Protein AF-A0A356TPD5-F1 (afdb_monomer)

Structure (mmCIF, N/CA/C/O backbone):
data_AF-A0A356TPD5-F1
#
_entry.id   AF-A0A356TPD5-F1
#
loop_
_atom_site.group_PDB
_atom_site.id
_atom_site.type_symbol
_atom_site.label_atom_id
_atom_site.label_alt_id
_atom_site.label_comp_id
_atom_site.label_asym_id
_atom_site.label_entity_id
_atom_site.label_seq_id
_atom_site.pdbx_PDB_ins_code
_atom_site.Cartn_x
_atom_site.Cartn_y
_atom_site.Cartn_z
_atom_site.occupancy
_atom_site.B_iso_or_equiv
_atom_site.auth_seq_id
_atom_site.auth_comp_id
_atom_site.auth_asym_id
_atom_site.auth_atom_id
_atom_site.pdbx_PDB_model_num
ATOM 1 N N . MET A 1 1 ? 52.516 16.700 50.864 1.00 36.84 1 MET A N 1
ATOM 2 C CA . MET A 1 1 ? 52.564 18.143 50.554 1.00 36.84 1 MET A CA 1
ATOM 3 C C . MET A 1 1 ? 51.292 18.503 49.811 1.00 36.84 1 MET A C 1
ATOM 5 O O . MET A 1 1 ? 50.907 17.769 48.913 1.00 36.84 1 MET A O 1
ATOM 9 N N . HIS A 1 2 ? 50.623 19.553 50.283 1.00 33.94 2 HIS A N 1
ATOM 10 C CA . HIS A 1 2 ? 49.418 20.174 49.724 1.00 33.94 2 HIS A CA 1
ATOM 11 C C . HIS A 1 2 ? 49.631 20.606 48.249 1.00 33.94 2 HIS A C 1
ATOM 13 O O . HIS A 1 2 ? 50.774 20.721 47.829 1.00 33.94 2 HIS A O 1
ATOM 19 N N . LEU A 1 3 ? 48.631 20.859 47.401 1.00 32.62 3 LEU A N 1
ATOM 20 C CA . LEU A 1 3 ? 47.477 21.735 47.605 1.00 32.62 3 LEU A CA 1
ATOM 21 C C . LEU A 1 3 ? 46.463 21.520 46.459 1.00 32.62 3 LEU A C 1
ATOM 23 O O . LEU A 1 3 ? 46.846 21.296 45.313 1.00 32.62 3 LEU A O 1
ATOM 27 N N . ALA A 1 4 ? 45.178 21.627 46.787 1.00 41.44 4 ALA A N 1
ATOM 28 C CA . ALA A 1 4 ? 44.072 21.741 45.844 1.00 41.44 4 ALA A CA 1
ATOM 29 C C . ALA A 1 4 ? 44.078 23.107 45.135 1.00 41.44 4 ALA A C 1
ATOM 31 O O . ALA A 1 4 ? 44.506 24.097 45.726 1.00 41.44 4 ALA A O 1
ATOM 32 N N . LEU A 1 5 ? 43.482 23.193 43.942 1.00 36.53 5 LEU A N 1
ATOM 33 C CA . LEU A 1 5 ? 42.915 24.452 43.460 1.00 36.53 5 LEU A CA 1
ATOM 34 C C . LEU A 1 5 ? 41.566 24.195 42.778 1.00 36.53 5 LEU A C 1
ATOM 36 O O . LEU A 1 5 ? 41.486 23.741 41.641 1.00 36.53 5 LEU A O 1
ATOM 40 N N . ARG A 1 6 ? 40.499 24.473 43.532 1.00 42.66 6 ARG A N 1
ATOM 41 C CA . ARG A 1 6 ? 39.155 24.751 43.021 1.00 42.66 6 ARG A CA 1
ATOM 42 C C . ARG A 1 6 ? 39.120 26.227 42.638 1.00 42.66 6 ARG A C 1
ATOM 44 O O . ARG A 1 6 ? 39.523 27.054 43.452 1.00 42.66 6 ARG A O 1
ATOM 51 N N . ILE A 1 7 ? 38.589 26.555 41.466 1.00 47.81 7 ILE A N 1
ATOM 52 C CA . ILE A 1 7 ? 38.122 27.912 41.177 1.00 47.81 7 ILE A CA 1
ATOM 53 C C . ILE A 1 7 ? 36.615 27.829 40.955 1.00 47.81 7 ILE A C 1
ATOM 55 O O . ILE A 1 7 ? 36.131 27.218 40.008 1.00 47.81 7 ILE A O 1
ATOM 59 N N . THR A 1 8 ? 35.896 28.428 41.895 1.00 48.31 8 THR A N 1
ATOM 60 C CA . THR A 1 8 ? 34.477 28.770 41.839 1.00 48.31 8 THR A CA 1
ATOM 61 C C . THR A 1 8 ? 34.408 30.290 41.928 1.00 48.31 8 THR A C 1
ATOM 63 O O . THR A 1 8 ? 35.015 30.847 42.837 1.00 48.31 8 THR A O 1
ATOM 66 N N . LEU A 1 9 ? 33.678 30.943 41.023 1.00 43.53 9 LEU A N 1
ATOM 67 C CA . LEU A 1 9 ? 33.124 32.301 41.163 1.00 43.53 9 LEU A CA 1
ATOM 68 C C . LEU A 1 9 ? 32.022 32.423 40.092 1.00 43.53 9 LEU A C 1
ATOM 70 O O . LEU A 1 9 ? 32.319 32.333 38.908 1.00 43.53 9 LEU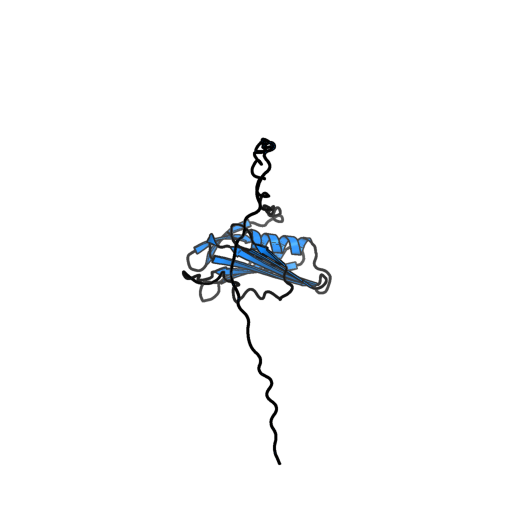 A O 1
ATOM 74 N N . CYS A 1 10 ? 30.741 32.270 40.435 1.00 34.19 10 CYS A N 1
ATOM 75 C CA . CYS A 1 10 ? 29.830 33.220 41.097 1.00 34.19 10 CYS A CA 1
ATOM 76 C C . CYS A 1 10 ? 29.322 34.348 40.178 1.00 34.19 10 CYS A C 1
ATOM 78 O O . CYS A 1 10 ? 29.996 35.350 39.982 1.00 34.19 10 CYS A O 1
ATOM 80 N N . SER A 1 11 ? 28.078 34.150 39.725 1.00 40.88 11 SER A N 1
ATOM 81 C CA . SER A 1 11 ? 26.919 35.051 39.865 1.00 40.88 11 SER A CA 1
ATOM 82 C C . SER A 1 11 ? 26.964 36.478 39.310 1.00 40.88 11 SER A C 1
ATOM 84 O O . SER A 1 11 ? 27.731 37.315 39.773 1.00 40.88 11 SER A O 1
ATOM 86 N N . SER A 1 12 ? 25.954 36.826 38.503 1.00 41.69 12 SER A N 1
ATOM 87 C CA . SER A 1 12 ? 25.128 38.026 38.757 1.00 41.69 12 SER A CA 1
ATOM 88 C C . SER A 1 12 ? 23.830 38.028 37.932 1.00 41.69 12 SER A C 1
ATOM 90 O O . SER A 1 12 ? 23.839 38.234 36.724 1.00 41.69 12 SER A O 1
ATOM 92 N N . LEU A 1 13 ? 22.701 37.837 38.624 1.00 47.00 13 LEU A N 1
ATOM 93 C CA . LEU A 1 13 ? 21.446 38.526 38.308 1.00 47.00 13 LEU A CA 1
ATOM 94 C C . LEU A 1 13 ? 21.598 39.996 38.729 1.00 47.00 13 LEU A C 1
ATOM 96 O O . LEU A 1 13 ? 22.083 40.225 39.835 1.00 47.00 13 LEU A O 1
ATOM 100 N N . SER A 1 14 ? 21.077 40.936 37.933 1.00 46.53 14 SER A N 1
ATOM 101 C CA . SER A 1 14 ? 20.594 42.241 38.415 1.00 46.53 14 SER A CA 1
ATOM 102 C C . SER A 1 14 ? 19.499 42.801 37.500 1.00 46.53 14 SER A C 1
ATOM 104 O O . SER A 1 14 ? 19.693 42.947 36.296 1.00 46.53 14 SER A O 1
ATOM 106 N N . LEU A 1 15 ? 18.353 43.102 38.116 1.00 40.88 15 LEU A N 1
ATOM 107 C CA . LEU A 1 15 ? 17.213 43.867 37.599 1.00 40.88 15 LEU A CA 1
ATOM 108 C C . LEU A 1 15 ? 17.355 45.382 37.905 1.00 40.88 15 LEU A C 1
ATOM 110 O O . LEU A 1 15 ? 18.069 45.746 38.837 1.00 40.88 15 LEU A O 1
ATOM 114 N N . PHE A 1 16 ? 16.502 46.181 37.231 1.00 41.53 16 PHE A N 1
ATOM 115 C CA . PHE A 1 16 ? 16.051 47.571 37.510 1.00 41.53 16 PHE A CA 1
ATOM 116 C C . PHE A 1 16 ? 17.062 48.703 37.187 1.00 41.53 16 PHE A C 1
ATOM 118 O O . PHE A 1 16 ? 18.259 48.514 37.328 1.00 41.53 16 PHE A O 1
ATOM 125 N N . ALA A 1 17 ? 16.697 49.913 36.727 1.00 39.19 17 ALA A N 1
ATOM 126 C CA . ALA A 1 17 ? 15.459 50.697 36.828 1.00 39.19 17 ALA A CA 1
ATOM 127 C C . ALA A 1 17 ? 15.3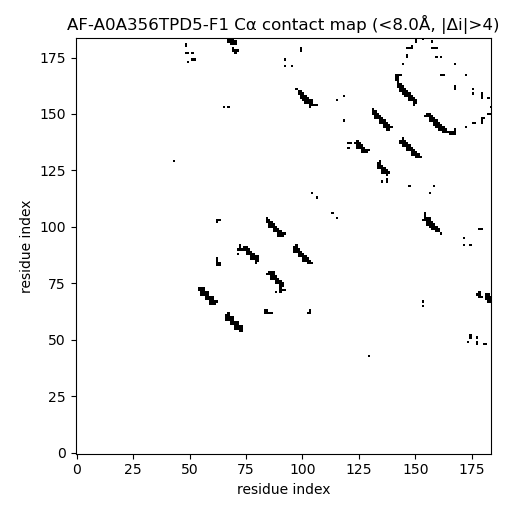50 51.783 35.719 1.00 39.19 17 ALA A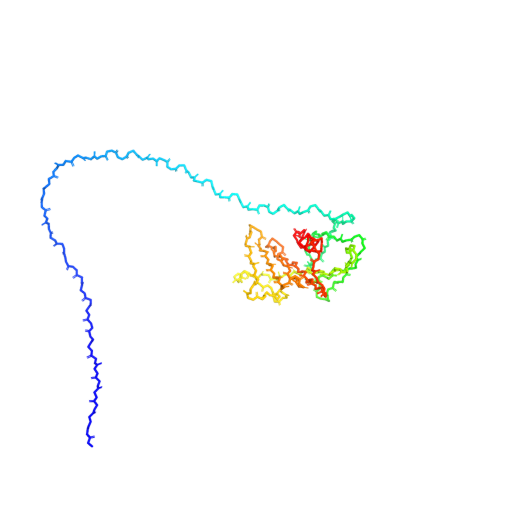 C 1
ATOM 129 O O . ALA A 1 17 ? 16.329 52.099 35.047 1.00 39.19 17 ALA A O 1
ATOM 130 N N . LEU A 1 18 ? 14.154 52.379 35.598 1.00 46.06 18 LEU A N 1
ATOM 131 C CA . LEU A 1 18 ? 13.808 53.566 34.802 1.00 46.06 18 LEU A CA 1
ATOM 132 C C . LEU A 1 18 ? 14.583 54.841 35.202 1.00 46.06 18 LEU A C 1
ATOM 134 O O . LEU A 1 18 ? 14.811 55.064 36.389 1.00 46.06 18 LEU A O 1
ATOM 138 N N . ALA A 1 19 ? 14.789 55.752 34.241 1.00 38.91 19 ALA A N 1
ATOM 139 C CA . ALA A 1 19 ? 14.729 57.201 34.472 1.00 38.91 19 ALA A CA 1
ATOM 140 C C . ALA A 1 19 ? 14.383 57.971 33.180 1.00 38.91 19 ALA A C 1
ATOM 142 O O . ALA A 1 19 ? 14.888 57.662 32.103 1.00 38.91 19 ALA A O 1
ATOM 143 N N . CYS A 1 20 ? 13.492 58.951 33.339 1.00 41.06 20 CYS A N 1
ATOM 144 C CA . CYS A 1 20 ? 12.863 59.812 32.342 1.00 41.06 20 CYS A CA 1
ATOM 145 C C . CYS A 1 20 ? 13.827 60.715 31.553 1.00 41.06 20 CYS A C 1
ATOM 147 O O . CYS A 1 20 ? 14.814 61.210 32.093 1.00 41.06 20 CYS A O 1
ATOM 149 N N . GLY A 1 21 ? 13.436 61.026 30.316 1.00 31.33 21 GLY A N 1
ATOM 150 C CA . GLY A 1 21 ? 13.903 62.171 29.537 1.00 31.33 21 GLY A CA 1
ATOM 151 C C . GLY A 1 21 ? 12.726 62.732 28.736 1.00 31.33 21 GLY A C 1
ATOM 152 O O . GLY A 1 21 ? 11.969 61.974 28.140 1.00 31.33 21 GLY A O 1
ATOM 153 N N . GLU A 1 22 ? 12.549 64.040 28.831 1.00 36.31 22 GLU A N 1
ATOM 154 C CA . GLU A 1 22 ? 11.351 64.836 28.573 1.00 36.31 22 GLU A CA 1
ATOM 155 C C . GLU A 1 22 ? 11.298 65.412 27.136 1.00 36.31 22 GLU A C 1
ATOM 157 O O . GLU A 1 22 ? 12.337 65.615 26.515 1.00 36.31 22 GLU A O 1
ATOM 162 N N . GLU A 1 23 ? 10.067 65.660 26.661 1.00 38.62 23 GLU A N 1
ATOM 163 C CA . GLU A 1 23 ? 9.615 66.573 25.585 1.00 38.62 23 GLU A CA 1
ATOM 164 C C . GLU A 1 23 ? 10.140 66.448 24.133 1.00 38.62 23 GLU A C 1
ATOM 166 O O . GLU A 1 23 ? 11.270 66.801 23.815 1.00 38.62 23 GLU A O 1
ATOM 171 N N . ALA A 1 24 ? 9.226 66.119 23.203 1.00 34.31 24 ALA A N 1
ATOM 172 C CA . ALA A 1 24 ? 8.802 67.027 22.120 1.00 34.31 24 ALA A CA 1
ATOM 173 C C . ALA A 1 24 ? 7.662 66.407 21.280 1.00 34.31 24 ALA A C 1
ATOM 175 O O . ALA A 1 24 ? 7.776 65.309 20.741 1.00 34.31 24 ALA A O 1
ATOM 176 N N . ASP A 1 25 ? 6.568 67.155 21.186 1.00 41.72 25 ASP A N 1
ATOM 177 C CA . ASP A 1 25 ? 5.351 66.922 20.405 1.00 41.72 25 ASP A CA 1
ATOM 178 C C . ASP A 1 25 ? 5.609 67.127 18.894 1.00 41.72 25 ASP A C 1
ATOM 180 O O . ASP A 1 25 ? 6.096 68.196 18.521 1.00 41.72 25 ASP A O 1
ATOM 184 N N . ALA A 1 26 ? 5.324 66.124 18.043 1.00 39.56 26 ALA A N 1
ATOM 185 C CA . ALA A 1 26 ? 5.076 66.252 16.590 1.00 39.56 26 ALA A CA 1
ATOM 186 C C . ALA A 1 26 ? 4.659 64.893 15.953 1.00 39.56 26 ALA A C 1
ATOM 188 O O . ALA A 1 26 ? 5.030 63.832 16.451 1.00 39.56 26 ALA A O 1
ATOM 189 N N . PRO A 1 27 ? 3.929 64.912 14.819 1.00 44.72 27 PRO A N 1
ATOM 190 C CA . PRO A 1 27 ? 2.555 64.437 14.662 1.00 44.72 27 PRO A CA 1
ATOM 191 C C . PRO A 1 27 ? 2.409 62.911 14.505 1.00 44.72 27 PRO A C 1
ATOM 193 O O . PRO A 1 27 ? 3.266 62.232 13.945 1.00 44.72 27 PRO A O 1
ATOM 196 N N . THR A 1 28 ? 1.256 62.380 14.917 1.00 46.66 28 THR A N 1
ATOM 197 C CA . THR A 1 28 ? 0.845 60.994 14.657 1.00 46.66 28 THR A CA 1
ATOM 198 C C . THR A 1 28 ? 0.691 60.756 13.147 1.00 46.66 28 THR A C 1
ATOM 200 O O . THR A 1 28 ? -0.152 61.409 12.527 1.00 46.66 28 THR A O 1
ATOM 203 N N . PRO A 1 29 ? 1.436 59.827 12.521 1.00 41.12 29 PRO A N 1
ATOM 204 C CA . PRO A 1 29 ? 1.061 59.332 11.210 1.00 41.12 29 PRO A CA 1
ATOM 205 C C . PRO A 1 29 ? -0.123 58.379 11.392 1.00 41.12 29 PRO A C 1
ATOM 207 O O . PRO A 1 29 ? -0.011 57.337 12.042 1.00 41.12 29 PRO A O 1
ATOM 210 N N . GLU A 1 30 ? -1.269 58.755 10.828 1.00 47.47 30 GLU A N 1
ATOM 211 C CA . GLU A 1 30 ? -2.398 57.857 10.605 1.00 47.47 30 GLU A CA 1
ATOM 212 C C . GLU A 1 30 ? -1.887 56.669 9.782 1.00 47.47 30 GLU A C 1
ATOM 214 O O . GLU A 1 30 ? -1.678 56.752 8.572 1.00 47.47 30 GLU A O 1
ATOM 219 N N . THR A 1 31 ? -1.587 55.568 10.465 1.00 45.81 31 THR A N 1
ATOM 220 C CA . THR A 1 31 ? -1.248 54.320 9.796 1.00 45.81 31 THR A CA 1
ATOM 221 C C . THR A 1 31 ? -2.576 53.735 9.356 1.00 45.81 31 THR A C 1
ATOM 223 O O . THR A 1 31 ? -3.301 53.155 10.163 1.00 45.81 31 THR A O 1
ATOM 226 N N . ALA A 1 32 ? -2.924 53.949 8.087 1.00 45.22 32 ALA A N 1
ATOM 227 C CA . ALA A 1 32 ? -3.990 53.211 7.436 1.00 45.22 32 ALA A CA 1
ATOM 228 C C . ALA A 1 32 ? -3.721 51.722 7.678 1.00 45.22 32 ALA A C 1
ATOM 230 O O . ALA A 1 32 ? -2.715 51.182 7.212 1.00 45.22 32 ALA A O 1
ATOM 231 N N . ALA A 1 33 ? -4.580 51.079 8.468 1.00 43.97 33 ALA A N 1
ATOM 232 C CA . ALA A 1 33 ? -4.553 49.641 8.634 1.00 43.97 33 ALA A CA 1
ATOM 233 C C . ALA A 1 33 ? -4.854 49.040 7.259 1.00 43.97 33 ALA A C 1
ATOM 235 O O . ALA A 1 33 ? -6.008 48.965 6.837 1.00 43.97 33 ALA A O 1
ATOM 236 N N . ALA A 1 34 ? -3.801 48.671 6.532 1.00 47.06 34 ALA A N 1
ATOM 237 C CA . ALA A 1 34 ? -3.921 47.767 5.411 1.00 47.06 34 ALA A CA 1
ATOM 238 C C . ALA A 1 34 ? -4.535 46.490 5.985 1.00 47.06 34 ALA A C 1
ATOM 240 O O . ALA A 1 34 ? -3.890 45.757 6.735 1.00 47.06 34 ALA A O 1
ATOM 241 N N . SER A 1 35 ? -5.821 46.290 5.706 1.00 46.28 35 SER A N 1
ATOM 242 C CA . SER A 1 35 ? -6.485 45.013 5.904 1.00 46.28 35 SER A CA 1
ATOM 243 C C . SER A 1 35 ? -5.741 44.030 5.009 1.00 46.28 35 SER A C 1
ATOM 245 O O . SER A 1 35 ? -5.927 44.022 3.795 1.00 46.28 35 SER A O 1
ATOM 247 N N . ALA A 1 36 ? -4.796 43.299 5.596 1.00 53.62 36 ALA A N 1
ATOM 248 C CA . ALA A 1 36 ? -4.225 42.136 4.956 1.00 53.62 36 ALA A CA 1
ATOM 249 C C . ALA A 1 36 ? -5.363 41.120 4.871 1.00 53.62 36 ALA A C 1
ATOM 251 O O . ALA A 1 36 ? -5.787 40.558 5.881 1.00 53.62 36 ALA A O 1
ATOM 252 N N . GLU A 1 37 ? -5.916 40.973 3.671 1.00 53.97 37 GLU A N 1
ATOM 253 C CA . GLU A 1 37 ? -6.779 39.854 3.320 1.00 53.97 37 GLU A CA 1
ATOM 254 C C . GLU A 1 37 ? -6.049 38.565 3.739 1.00 53.97 37 GLU A C 1
ATOM 256 O O . GLU A 1 37 ? -4.841 38.461 3.485 1.00 53.97 37 GLU A O 1
ATOM 261 N N . PRO A 1 38 ? -6.703 37.616 4.437 1.00 48.06 38 PRO A N 1
ATOM 262 C CA . PRO A 1 38 ? -6.059 36.360 4.784 1.00 48.06 38 PRO A CA 1
ATOM 263 C C . PRO A 1 38 ? -5.560 35.720 3.493 1.00 48.06 38 PRO A C 1
ATOM 265 O O . PRO A 1 38 ? -6.344 35.494 2.570 1.00 48.06 38 PRO A O 1
ATOM 268 N N . ALA A 1 39 ? -4.254 35.470 3.408 1.00 58.41 39 ALA A N 1
ATOM 269 C CA . ALA A 1 39 ? -3.721 34.648 2.338 1.00 58.41 39 ALA A CA 1
ATOM 270 C C . ALA A 1 39 ? -4.482 33.319 2.380 1.00 58.41 39 ALA A C 1
ATOM 272 O O . ALA A 1 39 ? -4.541 32.687 3.436 1.00 58.41 39 ALA A O 1
ATOM 273 N N . ALA A 1 40 ? -5.109 32.942 1.263 1.00 55.91 40 ALA A N 1
ATOM 274 C CA . ALA A 1 40 ? -5.725 31.633 1.137 1.00 55.91 40 ALA A CA 1
ATOM 275 C C . ALA A 1 40 ? -4.674 30.584 1.514 1.00 55.91 40 ALA A C 1
ATOM 277 O O . ALA A 1 40 ? -3.557 30.619 0.984 1.00 55.91 40 ALA A O 1
ATOM 278 N N . GLU A 1 41 ? -5.014 29.700 2.452 1.00 54.25 41 GLU A N 1
ATOM 279 C CA . GLU A 1 41 ? -4.181 28.538 2.739 1.00 54.25 41 GLU A CA 1
ATOM 280 C C . GLU A 1 41 ? -3.899 27.820 1.412 1.00 54.25 41 GLU A C 1
ATOM 282 O O . GLU A 1 41 ? -4.813 27.699 0.582 1.00 54.25 41 GLU A O 1
ATOM 287 N N . PRO A 1 42 ? -2.643 27.409 1.149 1.00 47.81 42 PRO A N 1
ATOM 288 C CA . PRO A 1 42 ? -2.336 26.618 -0.029 1.00 47.81 42 PRO A CA 1
ATOM 289 C C . PRO A 1 42 ? -3.295 25.433 -0.054 1.00 47.81 42 PRO A C 1
ATOM 291 O O . PRO A 1 42 ? -3.369 24.694 0.925 1.00 47.81 42 PRO A O 1
ATOM 294 N N . ALA A 1 43 ? -4.052 25.281 -1.143 1.00 49.50 43 ALA A N 1
ATOM 295 C CA . ALA A 1 43 ? -4.869 24.094 -1.326 1.00 49.50 43 ALA A CA 1
ATOM 296 C C . ALA A 1 43 ? -3.958 22.879 -1.132 1.00 49.50 43 ALA A C 1
ATOM 298 O O . ALA A 1 43 ? -2.903 22.802 -1.774 1.00 49.50 43 ALA A O 1
ATOM 299 N N . GLU A 1 44 ? -4.339 21.984 -0.218 1.00 50.22 44 GLU A N 1
ATOM 300 C CA . GLU A 1 44 ? -3.619 20.733 -0.015 1.00 50.22 44 GLU A CA 1
ATOM 301 C C . GLU A 1 44 ? -3.410 20.080 -1.384 1.00 50.22 44 GLU A C 1
ATOM 303 O O . GLU A 1 44 ? -4.345 20.085 -2.199 1.00 50.22 44 GLU A O 1
ATOM 308 N N . PRO A 1 45 ? -2.209 19.560 -1.693 1.00 41.16 45 PRO A N 1
ATOM 309 C CA . PRO A 1 45 ? -1.999 18.836 -2.929 1.00 41.16 45 PRO A CA 1
ATOM 310 C C . PRO A 1 45 ? -2.924 17.620 -2.909 1.00 41.16 45 PRO A C 1
ATOM 312 O O . PRO A 1 45 ? -2.607 16.581 -2.342 1.00 41.16 45 PRO A O 1
ATOM 315 N N . THR A 1 46 ? -4.100 17.754 -3.522 1.00 48.78 46 THR A N 1
ATOM 316 C CA . THR A 1 46 ? -4.986 16.629 -3.767 1.00 48.78 46 THR A CA 1
ATOM 317 C C . THR A 1 46 ? -4.242 15.769 -4.769 1.00 48.78 46 THR A C 1
ATOM 319 O O . THR A 1 46 ? -4.205 16.090 -5.962 1.00 48.78 46 THR A O 1
ATOM 322 N N . ARG A 1 47 ? -3.553 14.731 -4.284 1.00 53.72 47 ARG A N 1
ATOM 323 C CA . ARG A 1 47 ? -2.900 13.765 -5.157 1.00 53.72 47 ARG A CA 1
ATOM 324 C C . ARG A 1 47 ? -3.987 13.242 -6.080 1.00 53.72 47 ARG A C 1
ATOM 326 O O . ARG A 1 47 ? -4.956 12.631 -5.637 1.00 53.72 47 ARG A O 1
ATOM 333 N N . GLN A 1 48 ? -3.869 13.560 -7.363 1.00 53.59 48 GLN A N 1
ATOM 334 C CA . GLN A 1 48 ? -4.722 12.945 -8.361 1.00 53.59 48 GLN A CA 1
ATOM 335 C C . GLN A 1 48 ? -4.369 11.463 -8.323 1.00 53.59 48 GLN A C 1
ATOM 337 O O . GLN A 1 48 ? -3.265 11.102 -8.728 1.00 53.59 48 GLN A O 1
ATOM 342 N N . ILE A 1 49 ? -5.261 10.631 -7.774 1.00 54.38 49 ILE A N 1
ATOM 343 C CA . ILE A 1 49 ? -5.115 9.178 -7.856 1.00 54.38 49 ILE A CA 1
ATOM 344 C C . ILE A 1 49 ? -5.027 8.878 -9.355 1.00 54.38 49 ILE A C 1
ATO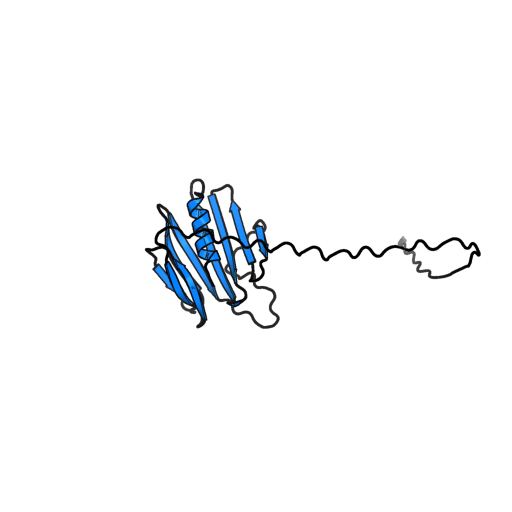M 346 O O . ILE A 1 49 ? -5.969 9.223 -10.083 1.00 54.38 49 ILE A O 1
ATOM 350 N N . PRO A 1 50 ? -3.898 8.339 -9.851 1.00 53.59 50 PRO A N 1
ATOM 351 C CA . PRO A 1 50 ? -3.761 8.041 -11.264 1.00 53.59 50 PRO A CA 1
ATOM 352 C C . PRO A 1 50 ? -4.935 7.166 -11.711 1.00 53.59 50 PRO A C 1
ATOM 354 O O . PRO A 1 50 ? -5.384 6.314 -10.937 1.00 53.59 50 PRO A O 1
ATOM 357 N N . PRO A 1 51 ? -5.463 7.355 -12.933 1.00 58.34 51 PRO A N 1
ATOM 358 C CA . PRO A 1 51 ? -6.453 6.429 -13.452 1.00 58.34 51 PRO A CA 1
ATOM 359 C C . PRO A 1 51 ? -5.854 5.023 -13.408 1.00 58.34 51 PRO A C 1
ATOM 361 O O . PRO A 1 51 ? -4.743 4.796 -13.889 1.00 58.34 51 PRO A O 1
ATOM 364 N N . LEU A 1 52 ? -6.580 4.101 -12.784 1.00 64.56 52 LEU A N 1
ATOM 365 C CA . LEU A 1 52 ? -6.111 2.736 -12.599 1.00 64.56 52 LEU A CA 1
ATOM 366 C C . LEU A 1 52 ? -5.830 2.076 -13.954 1.00 64.56 52 LEU A C 1
ATOM 368 O O . LEU A 1 52 ? -6.529 2.372 -14.933 1.00 64.56 52 LEU A O 1
ATOM 372 N N . PRO A 1 53 ? -4.850 1.161 -14.027 1.00 65.56 53 PRO A N 1
ATOM 373 C CA . PRO A 1 53 ? -4.625 0.391 -15.239 1.00 65.56 53 PRO A CA 1
ATOM 374 C C . PRO A 1 53 ? -5.891 -0.373 -15.660 1.00 65.56 53 PRO A C 1
ATOM 376 O O . PRO A 1 53 ? -6.723 -0.750 -14.830 1.00 65.56 53 PRO A O 1
ATOM 379 N N . GLU A 1 54 ? -6.031 -0.630 -16.961 1.00 70.75 54 GLU A N 1
ATOM 380 C CA . GLU A 1 54 ? -7.169 -1.377 -17.501 1.00 70.75 54 GLU A CA 1
ATOM 381 C C . GLU A 1 54 ? -7.337 -2.733 -16.791 1.00 70.75 54 GLU A C 1
ATOM 383 O O . GLU A 1 54 ? -6.377 -3.480 -16.595 1.00 70.75 54 GLU A O 1
ATOM 388 N N . GLY A 1 55 ? -8.577 -3.046 -16.404 1.00 73.44 55 GLY A N 1
ATOM 389 C CA . GLY A 1 55 ? -8.943 -4.314 -15.773 1.00 73.44 55 GLY A CA 1
ATOM 390 C C . GLY A 1 55 ? -8.858 -4.344 -14.246 1.00 73.44 55 GLY A C 1
ATOM 391 O O . GLY A 1 55 ? -9.286 -5.337 -13.666 1.00 73.44 55 GLY A O 1
ATOM 392 N N . TRP A 1 56 ? -8.362 -3.294 -13.587 1.00 81.50 56 TRP A N 1
ATOM 393 C CA . TRP A 1 56 ? -8.454 -3.192 -12.128 1.00 81.50 56 TRP A CA 1
ATOM 394 C C . TRP A 1 56 ? -9.905 -2.979 -11.685 1.00 81.50 56 TRP A C 1
ATOM 396 O O . TRP A 1 56 ? -10.660 -2.241 -12.323 1.00 81.50 56 TRP A O 1
ATOM 406 N N . THR A 1 57 ? -10.2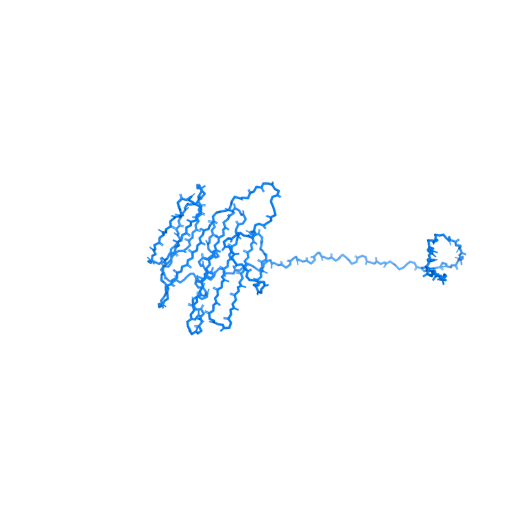92 -3.622 -10.587 1.00 83.12 57 THR A N 1
ATOM 407 C CA . THR A 1 57 ? -11.651 -3.567 -10.031 1.00 83.12 57 THR A CA 1
ATOM 408 C C . THR A 1 57 ? -11.623 -3.100 -8.584 1.00 83.12 57 THR A C 1
ATOM 410 O O . THR A 1 57 ? -10.730 -3.486 -7.837 1.00 83.12 57 THR A O 1
ATOM 413 N N . ASP A 1 58 ? -12.595 -2.271 -8.196 1.00 85.38 58 ASP A N 1
ATOM 414 C CA . ASP A 1 58 ? -12.846 -1.896 -6.798 1.00 85.38 58 ASP A CA 1
ATOM 415 C C . ASP A 1 58 ? -13.550 -3.062 -6.097 1.00 85.38 58 ASP A C 1
ATOM 417 O O . ASP A 1 58 ? -14.606 -3.520 -6.546 1.00 85.38 58 ASP A O 1
ATOM 421 N N . GLU A 1 59 ? -12.952 -3.563 -5.021 1.00 89.12 59 GLU A N 1
ATOM 422 C CA . GLU A 1 59 ? -13.501 -4.653 -4.226 1.00 89.12 59 GLU A CA 1
ATOM 423 C C . GLU A 1 59 ? -13.725 -4.223 -2.783 1.00 89.12 59 GLU A C 1
ATOM 425 O O . GLU A 1 59 ? -12.842 -3.661 -2.139 1.00 89.12 59 GLU A O 1
ATOM 430 N N . ALA A 1 60 ? -14.916 -4.537 -2.270 1.00 91.12 60 ALA A N 1
ATOM 431 C CA . ALA A 1 60 ? -15.229 -4.404 -0.858 1.00 91.12 60 ALA A CA 1
ATOM 432 C C . ALA A 1 60 ? -14.662 -5.608 -0.098 1.00 91.12 60 ALA A C 1
ATOM 434 O O . ALA A 1 60 ? -15.030 -6.759 -0.351 1.00 91.12 60 ALA A O 1
ATOM 435 N N . MET A 1 61 ? -13.788 -5.331 0.857 1.00 91.31 61 MET A N 1
ATOM 436 C CA . MET A 1 61 ? -13.130 -6.303 1.714 1.00 91.31 61 MET A CA 1
ATOM 437 C C . MET A 1 61 ? -13.431 -6.009 3.183 1.00 91.31 61 MET A C 1
ATOM 439 O O . MET A 1 61 ? -14.118 -5.050 3.534 1.00 91.31 61 MET A O 1
ATOM 443 N N . THR A 1 62 ? -12.983 -6.893 4.070 1.00 90.62 62 THR A N 1
ATOM 444 C CA . THR A 1 62 ? -13.179 -6.729 5.511 1.00 90.62 62 THR A CA 1
ATOM 445 C C . THR A 1 62 ? -11.933 -7.177 6.258 1.00 90.62 62 THR A C 1
ATOM 447 O O . THR A 1 62 ? -11.451 -8.291 6.036 1.00 90.62 62 THR A O 1
ATOM 450 N N . LEU A 1 63 ? -11.448 -6.318 7.152 1.00 90.38 63 LEU A N 1
ATOM 451 C CA . LEU A 1 63 ? -10.368 -6.581 8.100 1.00 90.38 63 LEU A CA 1
ATOM 452 C C . LEU A 1 63 ? -10.856 -6.232 9.498 1.00 90.38 63 LEU A C 1
ATOM 454 O O . LEU A 1 63 ? -11.418 -5.165 9.702 1.00 90.38 63 LEU A O 1
ATOM 458 N N . ASP A 1 64 ? -10.683 -7.149 10.446 1.00 88.38 64 ASP A N 1
ATOM 459 C CA . ASP A 1 64 ? -11.080 -6.949 11.850 1.00 88.38 64 ASP A CA 1
ATOM 460 C C . ASP A 1 64 ? -12.541 -6.470 12.047 1.00 88.38 64 ASP A C 1
ATOM 462 O O . ASP A 1 64 ? -12.868 -5.703 12.946 1.00 88.38 64 ASP A O 1
ATOM 466 N N . GLY A 1 65 ? -13.450 -6.906 11.165 1.00 85.19 65 GLY A N 1
ATOM 467 C CA . GLY A 1 65 ? -14.861 -6.494 11.179 1.00 85.19 65 GLY A CA 1
ATOM 468 C C . GLY A 1 65 ? -15.145 -5.121 10.557 1.00 85.19 65 GLY A C 1
ATOM 469 O O . GLY A 1 65 ? -16.314 -4.753 10.439 1.00 85.19 65 GLY A O 1
ATOM 470 N N . GLN A 1 66 ? -14.117 -4.406 10.104 1.00 85.19 66 GLN A N 1
ATOM 471 C CA . GLN A 1 66 ? -14.231 -3.145 9.387 1.00 85.19 66 GLN A CA 1
ATOM 472 C C . GLN A 1 66 ? -14.189 -3.370 7.875 1.00 85.19 66 GLN A C 1
ATOM 474 O O . GLN A 1 66 ? -13.291 -4.029 7.347 1.00 85.19 66 GLN A O 1
ATOM 479 N N . ALA A 1 67 ? -15.198 -2.843 7.181 1.00 89.38 67 ALA A N 1
ATOM 480 C CA . ALA A 1 67 ? -15.232 -2.859 5.728 1.00 89.38 67 ALA A CA 1
ATOM 481 C C . ALA A 1 67 ? -14.290 -1.791 5.168 1.00 89.38 67 ALA A C 1
ATOM 483 O O . ALA A 1 67 ? -14.208 -0.697 5.720 1.00 89.38 67 ALA A O 1
ATOM 484 N N . TYR A 1 68 ? -13.624 -2.119 4.069 1.00 88.56 68 TYR A N 1
ATOM 485 C CA . TYR A 1 68 ? -12.817 -1.183 3.296 1.00 88.56 68 TYR A CA 1
ATOM 486 C C . TYR A 1 68 ? -12.905 -1.545 1.814 1.00 88.56 68 TYR A C 1
ATOM 488 O O . TYR A 1 68 ? -13.250 -2.672 1.457 1.00 88.56 68 TYR A O 1
ATOM 496 N N . HIS A 1 69 ? -12.616 -0.587 0.954 1.00 88.50 69 HIS A N 1
ATOM 497 C CA . HIS A 1 69 ? -12.522 -0.743 -0.483 1.00 88.50 69 HIS A CA 1
ATOM 498 C C . HIS A 1 69 ? -11.064 -0.701 -0.905 1.00 88.50 69 HIS A C 1
ATOM 500 O O . HIS A 1 69 ? -10.269 0.069 -0.372 1.00 88.50 69 HIS A O 1
ATOM 506 N N . VAL A 1 70 ? -10.715 -1.528 -1.881 1.00 88.00 70 VAL A N 1
ATOM 507 C CA . VAL A 1 70 ? -9.372 -1.578 -2.451 1.00 88.00 70 VAL A CA 1
ATOM 508 C C . VAL A 1 70 ? -9.459 -1.938 -3.920 1.00 88.00 70 VAL A C 1
ATOM 510 O O . VAL A 1 70 ? -10.276 -2.771 -4.314 1.00 88.00 70 VAL A O 1
ATOM 513 N N . HIS A 1 71 ? -8.611 -1.327 -4.744 1.00 85.69 71 HIS A N 1
ATOM 514 C CA . HIS A 1 71 ? -8.504 -1.751 -6.131 1.00 85.69 71 HIS A CA 1
ATOM 515 C C . HIS A 1 71 ? -7.510 -2.892 -6.259 1.00 85.69 71 HIS A C 1
ATOM 517 O O . HIS A 1 71 ? -6.390 -2.837 -5.750 1.00 85.69 71 HIS A O 1
ATOM 523 N N . VAL A 1 72 ? -7.924 -3.926 -6.978 1.00 83.44 72 VAL A N 1
ATOM 524 C CA . VAL A 1 72 ? -7.141 -5.139 -7.190 1.00 83.44 72 VAL A CA 1
ATOM 525 C C . VAL A 1 72 ? -6.989 -5.421 -8.681 1.00 83.44 72 VAL A C 1
ATOM 527 O O . VAL A 1 72 ? -7.873 -5.072 -9.471 1.00 83.44 72 VAL A O 1
ATOM 530 N N . PRO A 1 73 ? -5.876 -6.044 -9.106 1.00 78.50 73 PRO A N 1
ATOM 531 C CA . PRO A 1 73 ? -5.697 -6.414 -10.500 1.00 78.50 73 PRO A CA 1
ATOM 532 C C . PRO A 1 73 ? -6.687 -7.524 -10.908 1.00 78.50 73 PRO A C 1
ATOM 534 O O . PRO A 1 73 ? -7.134 -8.309 -10.064 1.00 78.50 73 PRO A O 1
ATOM 537 N N . PRO A 1 74 ? -6.998 -7.650 -12.213 1.00 73.50 74 PRO A N 1
ATOM 538 C CA . PRO A 1 74 ? -8.074 -8.518 -12.706 1.00 73.50 74 PRO A CA 1
ATOM 539 C C . PRO A 1 74 ? -7.889 -10.002 -12.373 1.00 73.50 74 PRO A C 1
ATOM 541 O O . PRO A 1 74 ? -8.853 -10.760 -12.309 1.00 73.50 74 PRO A O 1
ATOM 544 N N . THR A 1 75 ? -6.648 -10.445 -12.185 1.00 78.25 75 THR A N 1
ATOM 545 C CA . THR A 1 75 ? -6.345 -11.757 -11.613 1.00 78.25 75 THR A CA 1
ATOM 546 C C . THR A 1 75 ? -5.558 -11.534 -10.340 1.00 78.25 75 THR A C 1
ATOM 548 O O . THR A 1 75 ? -4.404 -11.105 -10.387 1.00 78.25 75 THR A O 1
ATOM 551 N N . HIS A 1 76 ? -6.187 -11.829 -9.208 1.00 87.06 76 HIS A N 1
ATOM 552 C CA . HIS A 1 76 ? -5.542 -11.729 -7.914 1.00 87.06 76 HIS A CA 1
ATOM 553 C C . HIS A 1 76 ? -5.959 -12.869 -6.981 1.00 87.06 76 HIS A C 1
ATOM 555 O O . HIS A 1 76 ? -6.963 -13.556 -7.183 1.00 87.06 76 HIS A O 1
ATOM 561 N N . ARG A 1 77 ? -5.143 -13.085 -5.952 1.00 90.31 77 ARG A N 1
ATOM 562 C CA . ARG A 1 77 ? -5.410 -13.982 -4.830 1.00 90.31 77 ARG A CA 1
ATOM 563 C C . ARG A 1 77 ? -5.296 -13.175 -3.549 1.00 90.31 77 ARG A C 1
ATOM 565 O O . ARG A 1 77 ? -4.281 -12.517 -3.341 1.00 90.31 77 ARG A O 1
ATOM 572 N N . VAL A 1 78 ? -6.287 -13.301 -2.677 1.00 91.56 78 VAL A N 1
ATOM 573 C CA . VAL A 1 78 ? -6.260 -12.708 -1.339 1.00 91.56 78 VAL A CA 1
ATOM 574 C C . VAL A 1 78 ? -5.971 -13.794 -0.309 1.00 91.56 78 VAL A C 1
ATOM 576 O O . VAL A 1 78 ? -6.611 -14.845 -0.302 1.00 91.56 78 VAL A O 1
ATOM 579 N N . GLU A 1 79 ? -5.013 -13.540 0.574 1.00 93.69 79 GLU A N 1
ATOM 580 C CA . GLU A 1 79 ? -4.767 -14.339 1.771 1.00 93.69 79 GLU A CA 1
ATOM 581 C C . GLU A 1 79 ? -4.983 -13.465 3.004 1.00 93.69 79 GLU A C 1
ATOM 583 O O . GLU A 1 79 ? -4.407 -12.389 3.118 1.00 93.69 79 GLU A O 1
ATOM 588 N N . THR A 1 80 ? -5.824 -13.916 3.933 1.00 92.38 80 THR A N 1
ATOM 589 C CA . THR A 1 80 ? -6.058 -13.214 5.204 1.00 92.38 80 THR A CA 1
ATOM 590 C C . THR A 1 80 ? -5.235 -13.873 6.306 1.00 92.38 80 THR A C 1
ATOM 592 O O . THR A 1 80 ? -5.141 -15.102 6.367 1.00 92.38 80 THR A O 1
ATOM 595 N N . SER A 1 81 ? -4.620 -13.072 7.172 1.00 90.88 81 SER A N 1
ATOM 596 C CA . SER A 1 81 ? -3.893 -13.566 8.338 1.00 90.88 81 SER A CA 1
ATOM 597 C C . SER A 1 81 ? -4.824 -14.301 9.312 1.00 90.88 81 SER A C 1
ATOM 599 O O . SER A 1 81 ? -6.020 -14.013 9.368 1.00 90.88 81 SER A O 1
ATOM 601 N N . PRO A 1 82 ? -4.300 -15.235 10.131 1.00 89.25 82 PRO A N 1
ATOM 602 C CA . PRO A 1 82 ? -5.118 -15.977 11.093 1.00 89.25 82 PRO A CA 1
ATOM 603 C C . PRO A 1 82 ? -5.843 -15.106 12.129 1.00 89.25 82 PRO A C 1
ATOM 605 O O . PRO A 1 82 ? -6.878 -15.518 12.642 1.00 89.25 82 PRO A O 1
ATOM 608 N N . ASP A 1 83 ? -5.297 -13.930 12.448 1.00 88.00 83 ASP A N 1
ATOM 609 C CA . ASP A 1 83 ? -5.900 -12.954 13.364 1.00 88.00 83 ASP A CA 1
ATOM 610 C C . ASP A 1 83 ? -6.933 -12.038 12.686 1.00 88.00 83 ASP A C 1
ATOM 612 O O . ASP A 1 83 ? -7.568 -11.242 13.368 1.00 88.00 83 ASP A O 1
ATOM 616 N N . GLY A 1 84 ? -7.120 -12.143 11.364 1.00 88.31 84 GLY A N 1
ATOM 617 C CA . GLY A 1 84 ? -8.081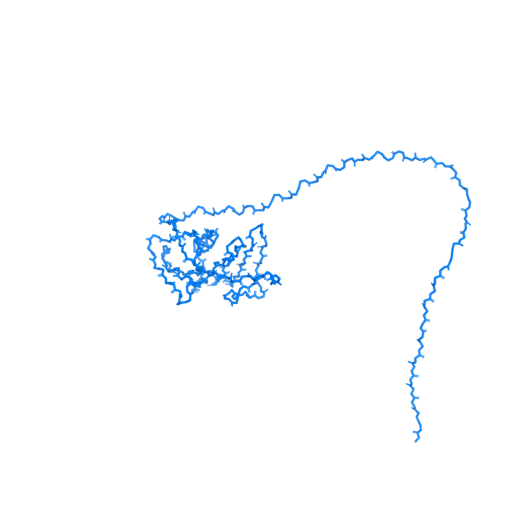 -11.339 10.608 1.00 88.31 84 GLY A CA 1
ATOM 618 C C . GLY A 1 84 ? -7.695 -9.869 10.430 1.00 88.31 84 GLY A C 1
ATOM 619 O O . GLY A 1 84 ? -8.500 -9.103 9.903 1.00 88.31 84 GLY A O 1
ATOM 620 N N . LYS A 1 85 ? -6.488 -9.470 10.851 1.00 89.12 85 LYS A N 1
ATOM 621 C CA . LYS A 1 85 ? -6.039 -8.069 10.851 1.00 89.12 85 LYS A CA 1
ATOM 622 C C . LYS A 1 85 ? -5.209 -7.680 9.641 1.00 89.12 85 LYS A C 1
ATOM 624 O O . LYS A 1 85 ? -4.917 -6.504 9.465 1.00 89.12 85 LYS A O 1
ATOM 629 N N . ARG A 1 86 ? -4.820 -8.639 8.802 1.00 92.06 86 ARG A N 1
ATOM 630 C CA . ARG A 1 86 ? -3.977 -8.394 7.635 1.00 92.06 86 ARG A CA 1
ATOM 631 C C . ARG A 1 86 ? -4.462 -9.172 6.423 1.00 92.06 86 ARG A C 1
ATOM 633 O O . ARG A 1 86 ? -4.773 -10.357 6.521 1.00 92.06 86 ARG A O 1
ATOM 640 N N . GLN A 1 87 ? -4.463 -8.517 5.273 1.00 93.06 87 GLN A N 1
ATOM 641 C CA . GLN A 1 87 ? -4.751 -9.113 3.979 1.00 93.06 87 GLN A CA 1
ATOM 642 C C . GLN A 1 87 ? -3.582 -8.894 3.032 1.00 93.06 87 GLN A C 1
ATOM 644 O O . GLN A 1 87 ? -3.068 -7.792 2.878 1.00 93.06 87 GLN A O 1
ATOM 649 N N . SER A 1 88 ? -3.158 -9.988 2.421 1.00 92.38 88 SER A N 1
ATOM 650 C CA . SER A 1 88 ? -2.092 -10.077 1.441 1.00 92.38 88 SER A CA 1
ATOM 651 C C . SER A 1 88 ? -2.731 -10.293 0.077 1.00 92.38 88 SER A C 1
ATOM 653 O O . SER A 1 88 ? -3.369 -11.323 -0.151 1.00 92.38 88 SER A O 1
ATOM 655 N N . ILE A 1 89 ? -2.577 -9.324 -0.819 1.00 91.00 89 ILE A N 1
ATOM 656 C CA . ILE A 1 89 ? -3.184 -9.333 -2.147 1.00 91.00 89 ILE A CA 1
ATOM 657 C C . ILE A 1 89 ? -2.069 -9.535 -3.170 1.00 91.00 89 ILE A C 1
ATOM 659 O O . ILE A 1 89 ? -1.152 -8.725 -3.302 1.00 91.00 89 ILE A O 1
ATOM 663 N N . TYR A 1 90 ? -2.143 -10.660 -3.873 1.00 87.69 90 TYR A N 1
ATOM 664 C CA . TYR A 1 90 ? -1.196 -11.063 -4.907 1.00 87.69 90 TYR A CA 1
ATOM 665 C C . TYR A 1 90 ? -1.841 -10.881 -6.266 1.00 87.69 90 TYR A C 1
ATOM 667 O O . TYR A 1 90 ? -2.938 -11.389 -6.469 1.00 87.69 90 TYR A O 1
ATOM 675 N N . GLY A 1 91 ? -1.156 -10.255 -7.211 1.00 81.44 91 GLY A N 1
ATOM 676 C CA . GLY A 1 91 ? -1.642 -10.125 -8.578 1.00 81.44 91 GLY A CA 1
ATOM 677 C C . GLY A 1 91 ? -0.519 -9.957 -9.584 1.00 81.44 91 GLY A C 1
ATOM 678 O O . GLY A 1 91 ? 0.650 -10.165 -9.269 1.00 81.44 91 GLY A O 1
ATOM 679 N N . GLU A 1 92 ? -0.872 -9.584 -10.806 1.00 75.38 92 GLU A N 1
ATOM 680 C CA . GLU A 1 92 ? 0.090 -9.312 -11.870 1.00 75.38 92 GLU A CA 1
ATOM 681 C C . GLU A 1 92 ? -0.308 -8.030 -12.603 1.00 75.38 92 GLU A C 1
ATOM 683 O O . GLU A 1 92 ? -1.454 -7.865 -13.023 1.00 75.38 92 GLU A O 1
ATOM 688 N N . VAL A 1 93 ? 0.655 -7.127 -12.764 1.00 70.81 93 VAL A N 1
ATOM 689 C CA . VAL A 1 93 ? 0.625 -6.081 -13.793 1.00 70.81 93 VAL A CA 1
ATOM 690 C C . VAL A 1 93 ? 1.494 -6.556 -14.957 1.00 70.81 93 VAL A C 1
ATOM 692 O O . VAL A 1 93 ? 2.400 -7.347 -14.712 1.00 70.81 93 VAL A O 1
ATOM 695 N N . PRO A 1 94 ? 1.257 -6.144 -16.217 1.00 69.12 94 PRO A N 1
ATOM 696 C CA . PRO A 1 94 ? 1.910 -6.753 -17.378 1.00 69.12 94 PRO A CA 1
ATOM 697 C C . PRO A 1 94 ? 3.423 -6.977 -17.208 1.00 69.12 94 PRO A C 1
ATOM 699 O O . PRO A 1 94 ? 4.213 -6.032 -17.200 1.00 69.12 94 PRO A O 1
ATOM 702 N N . GLY A 1 95 ? 3.813 -8.252 -17.076 1.00 69.81 95 GLY A N 1
ATOM 703 C CA . GLY A 1 95 ? 5.206 -8.681 -16.944 1.00 69.81 95 GLY A CA 1
ATOM 704 C C . GLY A 1 95 ? 5.803 -8.615 -15.534 1.00 69.81 95 GLY A C 1
ATOM 705 O O . GLY A 1 95 ? 7.007 -8.845 -15.407 1.00 69.81 95 GLY A O 1
ATOM 706 N N . TYR A 1 96 ? 5.017 -8.318 -14.493 1.00 75.31 96 TYR A N 1
ATOM 707 C CA . TYR A 1 96 ? 5.513 -8.221 -13.121 1.00 75.31 96 TYR A CA 1
ATOM 708 C C . TYR A 1 96 ? 4.489 -8.685 -12.066 1.00 75.31 96 TYR A C 1
ATOM 710 O O . TYR A 1 96 ? 3.412 -8.090 -11.936 1.00 75.31 96 TYR A O 1
ATOM 718 N N . PRO A 1 97 ? 4.817 -9.726 -11.274 1.00 79.69 97 PRO A N 1
ATOM 719 C CA . PRO A 1 97 ? 3.986 -10.131 -10.154 1.00 79.69 97 PRO A CA 1
ATOM 720 C C . PRO A 1 97 ? 4.046 -9.058 -9.071 1.00 79.69 97 PRO A C 1
ATOM 722 O O . PRO A 1 97 ? 5.117 -8.641 -8.640 1.00 79.69 97 PRO A O 1
ATOM 725 N N . PHE A 1 98 ? 2.883 -8.632 -8.617 1.00 77.31 98 PHE A N 1
ATOM 726 C CA . PHE A 1 98 ? 2.730 -7.588 -7.627 1.00 77.31 98 PHE A CA 1
ATOM 727 C C . PHE A 1 98 ? 2.157 -8.160 -6.330 1.00 77.31 98 PHE A C 1
ATOM 729 O O . PHE A 1 98 ? 1.303 -9.050 -6.347 1.00 77.31 98 PHE A O 1
ATOM 736 N N . TYR A 1 99 ? 2.634 -7.642 -5.203 1.00 86.69 99 TYR A N 1
ATOM 737 C CA . TYR A 1 99 ? 2.188 -8.015 -3.868 1.00 86.69 99 TYR A CA 1
ATOM 738 C C . TYR A 1 99 ? 2.012 -6.760 -3.031 1.00 86.69 99 TYR A C 1
ATOM 740 O O . TYR A 1 99 ? 2.929 -5.944 -2.931 1.00 86.69 99 TYR A O 1
ATOM 748 N N . PHE A 1 100 ? 0.858 -6.648 -2.385 1.00 90.12 100 PHE A N 1
ATOM 749 C CA . PHE A 1 100 ? 0.632 -5.602 -1.408 1.00 90.12 100 PHE A CA 1
ATOM 750 C C . PHE A 1 100 ? -0.150 -6.112 -0.215 1.00 90.12 100 PHE A C 1
ATOM 752 O O . PHE A 1 100 ? -0.857 -7.120 -0.275 1.00 90.12 100 PHE A O 1
ATOM 759 N N . THR A 1 101 ? 0.049 -5.429 0.901 1.00 91.88 101 THR A N 1
ATOM 760 C CA . THR A 1 101 ? -0.518 -5.812 2.186 1.00 91.88 101 THR A CA 1
ATOM 761 C C . THR A 1 101 ? -1.371 -4.681 2.706 1.00 91.88 101 THR A C 1
ATOM 763 O O . THR A 1 101 ? -0.880 -3.561 2.781 1.00 91.88 101 THR A O 1
ATOM 766 N N . VAL A 1 102 ? -2.597 -4.988 3.115 1.00 92.50 102 VAL A N 1
ATOM 767 C CA . VAL A 1 102 ? -3.435 -4.091 3.913 1.00 92.50 102 VAL A CA 1
ATOM 768 C C . VAL A 1 102 ? -3.483 -4.633 5.335 1.00 92.50 102 VAL A C 1
ATOM 770 O O . VAL A 1 102 ? -3.669 -5.835 5.536 1.00 92.50 102 VAL A O 1
ATOM 773 N N . GLN A 1 103 ? -3.283 -3.773 6.325 1.00 91.00 103 GLN A N 1
ATOM 774 C CA . GLN A 1 103 ? -3.309 -4.144 7.733 1.00 91.00 103 GLN A CA 1
ATOM 775 C C . GLN A 1 103 ? -4.145 -3.154 8.541 1.00 91.00 103 GLN A C 1
ATOM 777 O O . GLN A 1 103 ? -4.019 -1.949 8.360 1.00 91.00 103 GLN A O 1
ATOM 782 N N . HIS A 1 104 ? -4.969 -3.680 9.444 1.00 89.38 104 HIS A N 1
ATOM 783 C CA . HIS A 1 104 ? -5.682 -2.913 10.457 1.00 89.38 104 HIS A CA 1
ATOM 784 C C . HIS A 1 104 ? -4.835 -2.753 11.722 1.00 89.38 104 HIS A C 1
ATOM 786 O O . HIS A 1 104 ? -4.166 -3.695 12.172 1.00 89.38 104 HIS A O 1
ATOM 792 N N . HIS A 1 105 ? -4.894 -1.560 12.306 1.00 84.88 105 HIS A N 1
ATOM 793 C CA . HIS A 1 105 ? -4.194 -1.186 13.523 1.00 84.88 105 HIS A CA 1
ATOM 794 C C . HIS A 1 105 ? -5.189 -0.857 14.626 1.00 84.88 105 HIS A C 1
ATOM 796 O O . HIS A 1 105 ? -6.070 -0.021 14.467 1.00 84.88 105 HIS A O 1
ATOM 802 N N . GLU 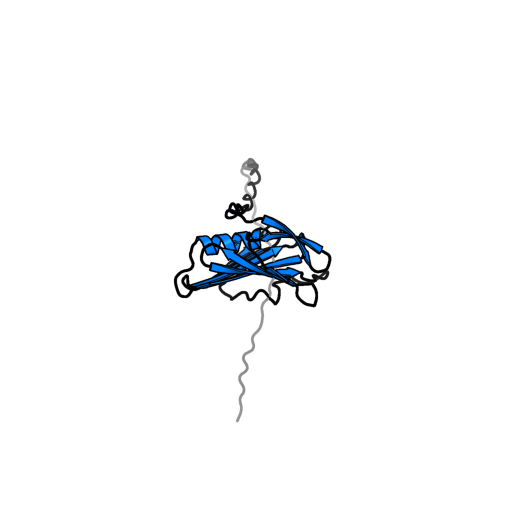A 1 106 ? -5.012 -1.485 15.786 1.00 79.12 106 GLU A N 1
ATOM 803 C CA . GLU A 1 106 ? -5.694 -1.015 16.986 1.00 79.12 106 GLU A CA 1
ATOM 804 C C . GLU A 1 106 ? -5.014 0.273 17.445 1.00 79.12 106 GLU A C 1
ATOM 806 O O . GLU A 1 106 ? -3.875 0.228 17.906 1.00 79.12 106 GLU A O 1
ATOM 811 N N . VAL A 1 107 ? -5.718 1.396 17.346 1.00 76.06 107 VAL A N 1
ATOM 812 C CA . VAL A 1 107 ? -5.298 2.660 17.955 1.00 76.06 107 VAL A CA 1
ATOM 813 C C . VAL A 1 107 ? -6.130 2.875 19.210 1.00 76.06 107 VAL A C 1
ATOM 815 O O . VAL A 1 107 ? -7.362 2.824 19.167 1.00 76.06 107 VAL A O 1
ATOM 818 N N . ARG A 1 108 ? -5.474 3.066 20.357 1.00 71.62 108 ARG A N 1
ATOM 819 C CA . ARG A 1 108 ? -6.151 3.406 21.611 1.00 71.62 108 ARG A CA 1
ATOM 820 C C . ARG A 1 108 ? -6.072 4.903 21.850 1.00 71.62 108 ARG A C 1
ATOM 822 O O . ARG A 1 108 ? -5.166 5.594 21.395 1.00 71.62 108 ARG A O 1
ATOM 829 N N . GLU A 1 109 ? -7.050 5.408 22.593 1.00 62.91 109 GLU A N 1
ATOM 830 C CA . GLU A 1 109 ? -7.067 6.808 23.003 1.00 62.91 109 GLU A CA 1
ATOM 831 C C . GLU A 1 109 ? -5.790 7.136 23.798 1.00 62.91 109 GLU A C 1
ATOM 833 O O . GLU A 1 109 ? -5.540 6.551 24.854 1.00 62.91 109 GLU A O 1
ATOM 838 N N . GLY A 1 110 ? -4.991 8.071 23.274 1.00 63.12 110 GLY A N 1
ATOM 839 C CA . GLY A 1 110 ? -3.720 8.498 23.865 1.00 63.12 110 GLY A CA 1
ATOM 840 C C . GLY A 1 110 ? -2.462 7.855 23.274 1.00 63.12 110 GLY A C 1
ATOM 841 O O . GLY A 1 110 ? -1.375 8.185 23.746 1.00 63.12 110 GLY A O 1
ATOM 842 N N . ASP A 1 111 ? -2.585 6.981 22.271 1.00 65.75 111 ASP A N 1
ATOM 843 C CA . ASP A 1 111 ? -1.434 6.483 21.512 1.00 65.75 111 ASP A CA 1
ATOM 844 C C . ASP A 1 111 ? -0.890 7.579 20.568 1.00 65.75 111 ASP A C 1
ATOM 846 O O . ASP A 1 111 ? -1.654 8.368 20.004 1.00 65.75 111 ASP A O 1
ATOM 850 N N . ASP A 1 112 ? 0.436 7.635 20.398 1.00 59.38 112 ASP A N 1
ATOM 851 C CA . ASP A 1 112 ? 1.079 8.455 19.360 1.00 59.38 112 ASP A CA 1
ATOM 852 C C . ASP A 1 112 ? 0.637 7.979 17.956 1.00 59.38 112 ASP A C 1
ATOM 854 O O . ASP A 1 112 ? 0.299 6.799 17.797 1.00 59.38 112 ASP A O 1
ATOM 858 N N . PRO A 1 113 ? 0.643 8.852 16.922 1.00 56.31 113 PRO A N 1
ATOM 859 C CA . PRO A 1 113 ? 0.337 8.446 15.553 1.00 56.31 113 PRO A CA 1
ATOM 860 C C . PRO A 1 113 ? 1.191 7.238 15.164 1.00 56.31 113 PRO A C 1
ATOM 862 O O . PRO A 1 113 ? 2.421 7.258 15.233 1.00 56.31 113 PRO A O 1
ATOM 865 N N . VAL A 1 114 ? 0.512 6.148 14.817 1.00 57.06 114 VAL A N 1
ATOM 866 C CA . VAL A 1 114 ? 1.138 4.848 14.608 1.00 57.06 114 VAL A CA 1
ATOM 867 C C . VAL A 1 114 ? 1.988 4.912 13.340 1.00 57.06 114 VAL A C 1
ATOM 869 O O . VAL A 1 114 ? 1.452 5.013 12.239 1.00 57.06 114 VAL A O 1
ATOM 872 N N . THR A 1 115 ? 3.313 4.807 13.477 1.00 57.50 115 THR A N 1
ATOM 873 C CA . THR A 1 115 ? 4.146 4.187 12.439 1.00 57.50 115 THR A CA 1
ATOM 874 C C . THR A 1 115 ? 4.058 2.685 12.682 1.00 57.50 115 THR A C 1
ATOM 876 O O . THR A 1 115 ? 4.650 2.191 13.642 1.00 57.50 115 THR A O 1
ATOM 879 N N . PRO A 1 116 ? 3.256 1.942 11.912 1.00 58.38 116 PRO A N 1
ATOM 880 C CA . PRO A 1 116 ? 2.937 0.583 12.290 1.00 58.38 116 PRO A CA 1
ATOM 881 C C . PRO A 1 116 ? 4.154 -0.324 12.171 1.00 58.38 116 PRO A C 1
ATOM 883 O O . PRO A 1 116 ? 4.881 -0.238 11.189 1.00 58.38 116 PRO A O 1
ATOM 886 N N . ASP A 1 117 ? 4.321 -1.258 13.112 1.00 59.59 117 ASP A N 1
ATOM 887 C CA . ASP A 1 117 ? 5.484 -2.161 13.192 1.00 59.59 117 ASP A CA 1
ATOM 888 C C . ASP A 1 117 ? 5.794 -2.931 11.888 1.00 59.59 117 ASP A C 1
ATOM 890 O O . ASP A 1 117 ? 6.918 -3.390 11.683 1.00 59.59 117 ASP A O 1
ATOM 894 N N . PHE A 1 118 ? 4.805 -3.117 11.002 1.00 65.81 118 PHE A N 1
ATOM 895 C CA . PHE A 1 118 ? 4.998 -3.798 9.714 1.00 65.81 118 PHE A CA 1
ATOM 896 C C . PHE A 1 118 ? 5.483 -2.870 8.587 1.00 65.81 118 PHE A C 1
ATOM 898 O O . PHE A 1 118 ? 5.979 -3.353 7.561 1.00 65.81 118 PHE A O 1
ATOM 905 N N . VAL A 1 119 ? 5.358 -1.553 8.761 1.00 66.12 119 VAL A N 1
ATOM 906 C CA . VAL A 1 119 ? 5.938 -0.565 7.859 1.00 66.12 119 VAL A CA 1
ATOM 907 C C . VAL A 1 119 ? 7.378 -0.360 8.288 1.00 66.12 119 VAL A C 1
ATOM 909 O O . VAL A 1 119 ? 7.714 0.522 9.072 1.00 66.12 119 VAL A O 1
ATOM 912 N N . PHE A 1 120 ? 8.256 -1.212 7.767 1.00 67.25 120 PHE A N 1
ATOM 913 C CA . PHE A 1 120 ? 9.675 -0.897 7.786 1.00 67.25 120 PHE A CA 1
ATOM 914 C C . PHE A 1 120 ? 9.886 0.382 6.968 1.00 67.25 120 PHE A C 1
ATOM 916 O O . PHE A 1 120 ? 9.808 0.349 5.740 1.00 67.25 120 PHE A O 1
ATOM 923 N N . MET A 1 121 ? 10.103 1.497 7.664 1.00 68.31 121 MET A N 1
ATOM 924 C CA . MET A 1 121 ? 10.455 2.785 7.080 1.00 68.31 121 MET A CA 1
ATOM 925 C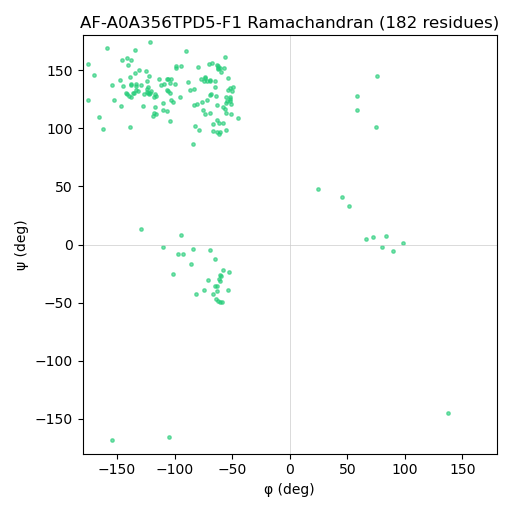 C . MET A 1 121 ? 11.951 3.011 7.306 1.00 68.31 121 MET A C 1
ATOM 927 O O . MET A 1 121 ? 12.356 3.245 8.447 1.00 68.31 121 MET A O 1
ATOM 931 N N . PRO A 1 122 ? 12.796 2.899 6.271 1.00 69.31 122 PRO A N 1
ATOM 932 C CA . PRO A 1 122 ? 14.190 3.302 6.397 1.00 69.31 122 PRO A CA 1
ATOM 933 C C . PRO A 1 122 ? 14.279 4.806 6.697 1.00 69.31 122 PRO A C 1
ATOM 935 O O . PRO A 1 122 ? 13.407 5.576 6.300 1.00 69.31 122 PRO A O 1
ATOM 938 N N . GLU A 1 123 ? 15.341 5.237 7.388 1.00 73.25 123 GLU A N 1
ATOM 939 C CA . GLU A 1 123 ? 15.515 6.637 7.832 1.00 73.25 123 GLU A CA 1
ATOM 940 C C . GLU A 1 123 ? 15.500 7.653 6.676 1.00 73.25 123 GLU A C 1
ATOM 942 O O . GLU A 1 123 ? 15.221 8.831 6.879 1.00 73.25 123 GLU A O 1
ATOM 947 N N . GLU A 1 124 ? 15.795 7.197 5.460 1.00 81.94 124 GLU A N 1
ATOM 948 C CA . GLU A 1 124 ? 15.838 8.002 4.238 1.00 81.94 124 GLU A CA 1
ATOM 949 C C . GLU A 1 124 ? 14.526 7.981 3.430 1.00 81.94 124 GLU A C 1
ATOM 951 O O . GLU A 1 124 ? 14.481 8.484 2.306 1.00 81.94 124 GLU A O 1
ATOM 956 N N . ALA A 1 125 ? 13.451 7.400 3.974 1.00 86.25 125 ALA A N 1
ATOM 957 C CA . ALA A 1 125 ? 12.130 7.481 3.365 1.00 86.25 125 ALA A CA 1
ATOM 958 C C . ALA A 1 125 ? 11.615 8.932 3.360 1.00 86.25 125 ALA A C 1
ATOM 960 O O . ALA A 1 125 ? 11.702 9.657 4.352 1.00 86.25 125 ALA A O 1
ATOM 961 N N . THR A 1 126 ? 11.045 9.359 2.236 1.00 88.81 126 THR A N 1
ATOM 962 C CA . THR A 1 126 ? 10.335 10.635 2.134 1.00 88.81 126 THR A CA 1
ATOM 963 C C . THR A 1 126 ? 8.909 10.443 2.628 1.00 88.81 126 THR A C 1
ATOM 965 O O . THR A 1 126 ? 8.164 9.654 2.052 1.00 88.81 126 THR A O 1
ATOM 968 N N . THR A 1 127 ? 8.516 11.182 3.664 1.00 87.69 127 THR A N 1
ATOM 969 C CA . THR A 1 127 ? 7.169 11.119 4.251 1.00 87.69 127 THR A CA 1
ATOM 970 C C . THR A 1 127 ? 6.408 12.413 3.995 1.00 87.69 127 THR A C 1
ATOM 972 O O . THR A 1 127 ? 6.964 13.504 4.122 1.00 87.69 127 THR A O 1
ATOM 975 N N . THR A 1 128 ? 5.133 12.286 3.634 1.00 87.25 128 THR A N 1
ATOM 976 C CA . THR A 1 128 ? 4.210 13.402 3.411 1.00 87.25 128 THR A CA 1
ATOM 977 C C . THR A 1 128 ? 2.940 13.190 4.229 1.00 87.25 128 THR A C 1
ATOM 979 O O . THR A 1 128 ? 2.226 12.209 4.016 1.00 87.25 128 THR A O 1
ATOM 982 N N . GLU A 1 129 ? 2.662 14.125 5.137 1.00 84.88 129 GLU A N 1
ATOM 983 C CA . GLU A 1 129 ? 1.399 14.205 5.881 1.00 84.88 129 GLU A CA 1
ATOM 984 C C . GLU A 1 129 ? 0.269 14.709 4.972 1.00 84.88 129 GLU A C 1
ATOM 986 O O . GLU A 1 129 ? 0.475 15.569 4.110 1.00 84.88 129 GLU A O 1
ATOM 991 N N . THR A 1 130 ? -0.932 14.179 5.174 1.00 78.81 130 THR A N 1
ATOM 992 C CA . THR A 1 130 ? -2.160 14.516 4.442 1.00 78.81 130 THR A CA 1
ATOM 993 C C . THR A 1 130 ? -3.309 14.710 5.433 1.00 78.81 130 THR A C 1
ATOM 995 O O . THR A 1 130 ? -3.198 14.327 6.594 1.00 78.81 130 THR A O 1
ATOM 998 N N . SER A 1 131 ? -4.442 15.265 5.003 1.00 77.31 131 SER A N 1
ATOM 999 C CA . SER A 1 131 ? -5.593 15.492 5.893 1.00 77.31 131 SER A CA 1
ATOM 1000 C C . SER A 1 131 ? -6.311 14.223 6.373 1.00 77.31 131 SER A C 1
ATOM 1002 O O . SER A 1 131 ? -7.226 14.323 7.186 1.00 77.31 131 SER A O 1
ATOM 1004 N N . TRP A 1 132 ? -5.923 13.040 5.890 1.00 74.81 132 TRP A N 1
ATOM 1005 C CA . TRP A 1 132 ? -6.532 11.750 6.243 1.00 74.81 132 TRP A CA 1
ATOM 1006 C C . TRP A 1 132 ? -5.507 10.690 6.683 1.00 74.81 132 TRP A C 1
ATOM 1008 O O . TRP A 1 132 ? -5.838 9.505 6.754 1.00 74.81 132 TRP A O 1
ATOM 1018 N N . GLY A 1 133 ? -4.264 11.097 6.955 1.00 84.75 133 GLY A N 1
ATOM 1019 C CA . GLY A 1 133 ? -3.157 10.223 7.347 1.00 84.75 133 GLY A CA 1
ATOM 1020 C C . GLY A 1 133 ? -1.857 10.596 6.643 1.00 84.75 133 GLY A C 1
ATOM 1021 O O . GLY A 1 133 ? -1.618 11.770 6.368 1.00 84.75 133 GLY A O 1
ATOM 1022 N N . TRP A 1 134 ? -1.015 9.621 6.303 1.00 87.19 134 TRP A N 1
ATOM 1023 C CA . TRP A 1 134 ? 0.310 9.885 5.727 1.00 87.19 134 TRP A CA 1
ATOM 1024 C C . TRP A 1 134 ? 0.656 8.948 4.571 1.00 87.19 134 TRP A C 1
ATOM 1026 O O . TRP A 1 134 ? 0.129 7.843 4.449 1.00 87.19 134 TRP A O 1
ATOM 1036 N N . THR A 1 135 ? 1.595 9.388 3.734 1.00 89.00 135 THR A N 1
ATOM 1037 C CA . THR A 1 135 ? 2.257 8.559 2.714 1.00 89.00 135 THR A CA 1
ATOM 1038 C C . THR A 1 135 ? 3.762 8.563 2.937 1.00 89.00 135 THR A C 1
ATOM 1040 O O . THR A 1 135 ? 4.329 9.569 3.366 1.00 89.00 135 THR A O 1
ATOM 1043 N N . SER A 1 136 ? 4.419 7.441 2.661 1.00 89.44 136 SER A N 1
ATOM 1044 C CA . SER A 1 136 ? 5.870 7.325 2.739 1.00 89.44 136 SER A CA 1
ATOM 1045 C C . SER A 1 136 ? 6.426 6.531 1.567 1.00 89.44 136 SER A C 1
ATOM 1047 O O . SER A 1 136 ? 5.864 5.510 1.165 1.00 89.44 136 SER A O 1
ATOM 1049 N N . GLU A 1 137 ? 7.540 7.010 1.023 1.00 91.31 137 GLU A N 1
ATOM 1050 C CA . GLU A 1 137 ? 8.227 6.400 -0.105 1.00 91.31 137 GLU A CA 1
ATOM 1051 C C . GLU A 1 137 ? 9.730 6.307 0.148 1.00 91.31 137 GLU A C 1
ATOM 1053 O O . GLU A 1 137 ? 10.384 7.283 0.512 1.00 91.31 137 GLU A O 1
ATOM 1058 N N . HIS A 1 138 ? 10.295 5.137 -0.125 1.00 90.00 138 HIS A N 1
ATOM 1059 C CA . HIS A 1 138 ? 11.731 4.919 -0.157 1.00 90.00 138 HIS A CA 1
ATOM 1060 C C . HIS A 1 138 ? 12.138 4.218 -1.455 1.00 90.00 138 HIS A C 1
ATOM 1062 O O . HIS A 1 138 ? 11.476 3.269 -1.878 1.00 90.00 138 HIS A O 1
ATOM 1068 N N . ARG A 1 139 ? 13.238 4.668 -2.069 1.00 88.44 139 ARG A N 1
ATOM 1069 C CA . ARG A 1 139 ? 13.757 4.143 -3.337 1.00 88.44 139 ARG A CA 1
ATOM 1070 C C . ARG A 1 139 ? 15.280 4.052 -3.303 1.00 88.44 139 ARG A C 1
ATOM 1072 O O . ARG A 1 139 ? 15.938 5.066 -3.080 1.00 88.44 139 ARG A O 1
ATOM 1079 N N . GLU A 1 140 ? 15.839 2.888 -3.625 1.00 86.25 140 GLU A N 1
ATOM 1080 C CA . GLU A 1 140 ? 17.281 2.730 -3.863 1.00 86.25 140 GLU A CA 1
ATOM 1081 C C . GLU A 1 140 ? 17.545 2.679 -5.366 1.00 86.25 140 GLU A C 1
ATOM 1083 O O . GLU A 1 140 ? 16.978 1.813 -6.030 1.00 86.25 140 GLU A O 1
ATOM 1088 N N . GLU A 1 141 ? 18.384 3.590 -5.883 1.00 78.38 141 GLU A N 1
ATOM 1089 C CA . GLU A 1 141 ? 19.008 3.601 -7.229 1.00 78.38 141 GLU A CA 1
ATOM 1090 C C . GLU A 1 141 ? 18.251 2.819 -8.331 1.00 78.38 141 GLU A C 1
ATOM 1092 O O . GLU A 1 141 ? 18.823 2.019 -9.061 1.00 78.38 141 GLU A O 1
ATOM 1097 N N . ASP A 1 142 ? 16.939 3.044 -8.440 1.00 78.06 142 ASP A N 1
ATOM 1098 C CA . ASP A 1 142 ? 16.003 2.394 -9.368 1.00 78.06 142 ASP A CA 1
ATOM 1099 C C . ASP A 1 142 ? 15.733 0.888 -9.199 1.00 78.06 142 ASP A C 1
ATOM 1101 O O . ASP A 1 142 ? 14.979 0.340 -9.996 1.00 78.06 142 ASP A O 1
ATOM 1105 N N . HIS A 1 143 ? 16.250 0.207 -8.182 1.00 85.12 143 HIS A N 1
ATOM 1106 C CA . HIS A 1 143 ? 16.100 -1.246 -8.022 1.00 85.12 143 HIS A CA 1
ATOM 1107 C C . HIS A 1 143 ? 15.037 -1.664 -7.012 1.00 85.12 143 HIS A C 1
ATOM 1109 O O . HIS A 1 143 ? 14.484 -2.763 -7.123 1.00 85.12 143 HIS A O 1
ATOM 1115 N N . THR A 1 144 ? 14.740 -0.806 -6.041 1.00 89.69 144 THR A N 1
ATOM 1116 C CA . THR A 1 144 ? 13.770 -1.083 -4.982 1.00 89.69 144 THR A CA 1
ATOM 1117 C C . THR A 1 144 ? 12.840 0.106 -4.778 1.00 89.69 144 THR A C 1
ATOM 1119 O O . THR A 1 144 ? 13.216 1.257 -5.000 1.00 89.69 144 THR A O 1
ATOM 1122 N N . LEU A 1 145 ? 11.598 -0.187 -4.404 1.00 89.88 145 LEU A N 1
ATOM 1123 C CA . LEU A 1 145 ? 10.621 0.795 -3.951 1.00 89.88 145 LEU A CA 1
ATOM 1124 C C . LEU A 1 145 ? 9.889 0.197 -2.756 1.00 89.88 145 LEU A C 1
ATOM 1126 O O . LEU A 1 145 ? 9.305 -0.876 -2.882 1.00 89.88 145 LEU A O 1
ATOM 1130 N N . THR A 1 146 ? 9.849 0.916 -1.645 1.00 90.94 146 THR A N 1
ATOM 1131 C CA . THR A 1 146 ? 8.854 0.692 -0.597 1.00 90.94 146 THR A CA 1
ATOM 1132 C C . THR A 1 146 ? 7.907 1.877 -0.604 1.00 90.94 146 THR A C 1
ATOM 1134 O O . THR A 1 146 ? 8.340 3.017 -0.448 1.00 90.94 146 THR A O 1
ATOM 1137 N N . TYR A 1 147 ? 6.621 1.601 -0.796 1.00 91.31 147 TYR A N 1
ATOM 1138 C CA . TYR A 1 147 ? 5.565 2.602 -0.741 1.00 91.31 147 TYR A CA 1
ATOM 1139 C C . TYR A 1 147 ? 4.530 2.203 0.304 1.00 91.31 147 TYR A C 1
ATOM 1141 O O . TYR A 1 147 ? 4.072 1.056 0.314 1.00 91.31 147 TYR A O 1
ATOM 1149 N N . ALA A 1 148 ? 4.171 3.132 1.185 1.00 91.19 148 ALA A N 1
ATOM 1150 C CA . ALA A 1 148 ? 3.175 2.903 2.218 1.00 91.19 148 ALA A CA 1
ATOM 1151 C C . ALA A 1 148 ? 2.244 4.103 2.396 1.00 91.19 148 ALA A C 1
ATOM 1153 O O . ALA A 1 148 ? 2.684 5.250 2.329 1.00 91.19 148 ALA A O 1
ATOM 1154 N N . THR A 1 149 ? 0.978 3.813 2.681 1.00 90.06 149 THR A N 1
ATOM 1155 C CA . THR A 1 149 ? -0.052 4.810 2.995 1.00 90.06 149 THR A CA 1
ATOM 1156 C C . THR A 1 149 ? -0.790 4.381 4.254 1.00 90.06 149 THR A C 1
ATOM 1158 O O . THR A 1 149 ? -1.203 3.224 4.346 1.00 90.06 149 THR A O 1
ATOM 1161 N N . TYR A 1 150 ? -0.971 5.301 5.198 1.00 88.56 150 TYR A N 1
ATOM 1162 C CA . TYR A 1 150 ? -1.810 5.132 6.382 1.00 88.56 150 TYR A CA 1
ATOM 1163 C C . TYR A 1 150 ? -3.065 5.993 6.276 1.00 88.56 150 TYR A C 1
ATOM 1165 O O . TYR A 1 150 ? -2.997 7.156 5.881 1.00 88.56 150 TYR A O 1
ATOM 1173 N N . PHE A 1 151 ? -4.191 5.408 6.668 1.00 87.25 151 PHE A N 1
ATOM 1174 C CA . PHE A 1 151 ? -5.518 6.002 6.643 1.00 87.25 151 PHE A CA 1
ATOM 1175 C C . PHE A 1 151 ? -6.052 6.089 8.069 1.00 87.25 151 PHE A C 1
ATOM 1177 O O . PHE A 1 151 ? -6.334 5.065 8.695 1.00 87.25 151 PHE A O 1
ATOM 1184 N N . GLU A 1 152 ? -6.211 7.310 8.574 1.00 83.88 152 GLU A N 1
ATOM 1185 C CA . GLU A 1 152 ? -6.635 7.572 9.951 1.00 83.88 152 GLU A CA 1
ATOM 1186 C C . GLU A 1 152 ? -8.066 7.117 10.227 1.00 83.88 152 GLU A C 1
ATOM 1188 O O . GLU A 1 152 ? -8.310 6.500 11.257 1.00 83.88 152 GLU A O 1
ATOM 1193 N N . GLU A 1 153 ? -9.000 7.369 9.301 1.00 82.38 153 GLU A N 1
ATOM 1194 C CA . GLU A 1 153 ? -10.429 7.055 9.475 1.00 82.38 153 GLU A CA 1
ATOM 1195 C C . GLU A 1 153 ? -10.677 5.555 9.694 1.00 82.38 153 GLU A C 1
ATOM 1197 O O . GLU A 1 153 ? -11.602 5.171 10.411 1.00 82.38 153 GLU A O 1
ATOM 1202 N N . GLY A 1 154 ? -9.830 4.707 9.103 1.00 80.06 154 GLY A N 1
ATOM 1203 C CA . GLY A 1 154 ? -9.927 3.259 9.238 1.00 80.06 154 GLY A CA 1
ATOM 1204 C C . GLY A 1 154 ? -8.829 2.593 10.048 1.00 80.06 154 GLY A C 1
ATOM 1205 O O . GLY A 1 154 ? -8.854 1.374 10.188 1.00 80.06 154 GLY A O 1
ATOM 1206 N N . HIS A 1 155 ? -7.853 3.359 10.534 1.00 86.19 155 HIS A N 1
ATOM 1207 C CA . HIS A 1 155 ? -6.614 2.828 11.101 1.00 86.19 155 HIS A CA 1
ATOM 1208 C C . HIS A 1 155 ? -6.003 1.722 10.227 1.00 86.19 155 HIS A C 1
ATOM 1210 O O . HIS A 1 155 ? -5.541 0.686 10.712 1.00 86.19 155 HIS A O 1
ATOM 1216 N N . LEU A 1 156 ? -6.040 1.932 8.911 1.00 88.69 156 LEU A N 1
ATOM 1217 C CA . LEU A 1 156 ? -5.547 0.987 7.920 1.00 88.69 156 LEU A CA 1
ATOM 1218 C C . LEU A 1 156 ? -4.211 1.468 7.395 1.00 88.69 156 LEU A C 1
ATOM 1220 O O . LEU A 1 156 ? -4.027 2.651 7.135 1.00 88.69 156 LEU A O 1
ATOM 1224 N N . THR A 1 157 ? -3.312 0.533 7.142 1.00 90.75 157 THR A N 1
ATOM 1225 C CA . THR A 1 157 ? -2.116 0.814 6.362 1.00 90.75 157 THR A CA 1
ATOM 1226 C C . THR A 1 157 ? -2.053 -0.113 5.173 1.00 90.75 157 THR A C 1
ATOM 1228 O O . THR A 1 157 ? -2.235 -1.324 5.313 1.00 90.75 157 THR A O 1
ATOM 1231 N N . CYS A 1 158 ? -1.724 0.442 4.016 1.00 91.75 158 CYS A N 1
ATOM 1232 C CA . CYS A 1 158 ? -1.297 -0.325 2.864 1.00 91.75 158 CYS A CA 1
ATOM 1233 C C . CYS A 1 158 ? 0.214 -0.211 2.673 1.00 91.75 158 CYS A C 1
ATOM 1235 O O . CYS A 1 158 ? 0.774 0.874 2.811 1.00 91.75 158 CYS A O 1
ATOM 1237 N N . LYS A 1 159 ? 0.869 -1.324 2.328 1.00 92.44 159 LYS A N 1
ATOM 1238 C CA . LYS A 1 159 ? 2.288 -1.362 1.963 1.00 92.44 159 LYS A CA 1
ATOM 1239 C C . LYS A 1 159 ? 2.522 -2.183 0.703 1.00 92.44 159 LYS A C 1
ATOM 1241 O O . LYS A 1 159 ? 2.006 -3.297 0.570 1.00 92.44 159 LYS A O 1
ATOM 1246 N N . VAL A 1 160 ? 3.393 -1.663 -0.151 1.00 90.75 160 VAL A N 1
ATOM 1247 C CA . VAL A 1 160 ? 3.954 -2.327 -1.325 1.00 90.75 160 VAL A CA 1
ATOM 1248 C C . VAL A 1 160 ? 5.472 -2.314 -1.225 1.00 90.75 160 VAL A C 1
ATOM 1250 O O . VAL A 1 160 ? 6.064 -1.268 -0.972 1.00 90.75 160 VAL A O 1
ATOM 1253 N N . ASP A 1 161 ? 6.093 -3.461 -1.496 1.00 89.19 161 ASP A N 1
ATOM 1254 C CA . ASP A 1 161 ? 7.533 -3.569 -1.726 1.00 89.19 161 ASP A CA 1
ATOM 1255 C C . ASP A 1 161 ? 7.764 -4.067 -3.160 1.00 89.19 161 ASP A C 1
ATOM 1257 O O . ASP A 1 161 ? 7.341 -5.168 -3.519 1.00 89.19 161 ASP A O 1
ATOM 1261 N N . LEU A 1 162 ? 8.436 -3.264 -3.985 1.00 88.19 162 LEU A N 1
ATOM 1262 C CA . LEU A 1 162 ? 8.904 -3.652 -5.312 1.00 88.19 162 LEU A CA 1
ATOM 1263 C C . LEU A 1 162 ? 10.408 -3.873 -5.299 1.00 88.19 162 LEU A C 1
ATOM 1265 O O . LEU A 1 162 ? 11.166 -3.108 -4.705 1.00 88.19 162 LEU A O 1
ATOM 1269 N N . SER A 1 163 ? 10.847 -4.880 -6.047 1.00 88.38 163 SER A N 1
ATOM 1270 C CA . SER A 1 163 ? 12.262 -5.090 -6.332 1.00 88.38 163 SER A CA 1
ATOM 1271 C C . SER A 1 163 ? 12.466 -5.642 -7.740 1.00 88.38 163 SER A C 1
ATOM 1273 O O . SER A 1 163 ? 11.753 -6.546 -8.184 1.00 88.38 163 SER A O 1
ATOM 1275 N N . SER A 1 164 ? 13.451 -5.109 -8.452 1.00 85.12 164 SER A N 1
ATOM 1276 C CA . SER A 1 164 ? 13.852 -5.564 -9.780 1.00 85.12 164 SER A CA 1
ATOM 1277 C C . SER A 1 164 ? 15.364 -5.759 -9.843 1.00 85.12 164 SER A C 1
ATOM 1279 O O . SER A 1 164 ? 16.125 -5.084 -9.156 1.00 85.12 164 SER A O 1
ATOM 1281 N N . ARG A 1 165 ? 15.811 -6.702 -10.683 1.00 85.75 165 ARG A N 1
ATOM 1282 C CA . ARG A 1 165 ? 17.243 -6.868 -10.995 1.00 85.75 165 ARG A CA 1
ATOM 1283 C C . ARG A 1 165 ? 17.778 -5.729 -11.858 1.00 85.75 165 ARG A C 1
ATOM 1285 O O . ARG A 1 165 ? 18.958 -5.413 -11.783 1.00 85.75 165 ARG A O 1
ATOM 1292 N N . ASP A 1 166 ? 16.903 -5.169 -12.681 1.00 87.06 166 ASP A N 1
ATOM 1293 C CA . ASP A 1 166 ? 17.158 -4.009 -13.525 1.00 87.06 166 ASP A CA 1
ATOM 1294 C C . ASP A 1 166 ? 16.454 -2.787 -12.912 1.00 87.06 166 ASP A C 1
ATOM 1296 O O . ASP A 1 166 ? 15.996 -2.837 -11.769 1.00 87.06 166 ASP A O 1
ATOM 1300 N N . ALA A 1 167 ? 16.325 -1.701 -13.671 1.00 88.25 167 ALA A N 1
ATOM 1301 C CA . ALA A 1 167 ? 15.535 -0.551 -13.246 1.00 88.25 167 ALA A CA 1
ATOM 1302 C C . ALA A 1 167 ? 14.038 -0.903 -13.116 1.00 88.25 167 ALA A C 1
ATOM 1304 O O . ALA A 1 167 ? 13.472 -1.626 -13.945 1.00 88.25 167 ALA A O 1
ATOM 1305 N N . LEU A 1 168 ? 13.385 -0.359 -12.090 1.00 87.50 168 LEU A N 1
ATOM 1306 C CA . LEU A 1 168 ? 11.939 -0.374 -11.919 1.00 87.50 168 LEU A CA 1
ATOM 1307 C C . LEU A 1 168 ? 11.289 0.416 -13.052 1.00 87.50 168 LEU A C 1
ATOM 1309 O O . LEU A 1 168 ? 11.632 1.569 -13.319 1.00 87.50 168 LEU A O 1
ATOM 1313 N N . GLN A 1 169 ? 10.322 -0.208 -13.718 1.00 86.75 169 GLN A N 1
ATOM 1314 C CA . GLN A 1 169 ? 9.547 0.464 -14.749 1.00 86.75 169 GLN A CA 1
ATOM 1315 C C . GLN A 1 169 ? 8.556 1.434 -14.104 1.00 86.75 169 GLN A C 1
ATOM 1317 O O . GLN A 1 169 ? 7.912 1.099 -13.111 1.00 86.75 169 GLN A O 1
ATOM 1322 N N . GLN A 1 170 ? 8.372 2.605 -14.717 1.00 85.69 170 GLN A N 1
ATOM 1323 C CA . GLN A 1 170 ? 7.439 3.627 -14.232 1.00 85.69 170 GLN A CA 1
ATOM 1324 C C . GLN A 1 170 ? 6.015 3.077 -14.032 1.00 85.69 170 GLN A C 1
ATOM 1326 O O . GLN A 1 170 ? 5.380 3.362 -13.024 1.00 85.69 170 GLN A O 1
ATOM 1331 N N . ALA A 1 171 ? 5.551 2.206 -14.933 1.00 81.62 171 ALA A N 1
ATOM 1332 C CA . ALA A 1 171 ? 4.237 1.572 -14.822 1.00 81.62 171 ALA A CA 1
ATOM 1333 C C . ALA A 1 171 ? 4.084 0.699 -13.560 1.00 81.62 171 ALA A C 1
ATOM 1335 O O . ALA A 1 171 ? 2.981 0.565 -13.035 1.00 81.62 171 ALA A O 1
ATOM 1336 N N . TRP A 1 172 ? 5.171 0.101 -13.056 1.00 84.94 172 TRP A N 1
ATOM 1337 C CA . TRP A 1 172 ? 5.141 -0.684 -11.817 1.00 84.94 172 TRP A CA 1
ATOM 1338 C C . TRP A 1 172 ? 5.054 0.222 -10.590 1.00 84.94 172 TRP A C 1
ATOM 1340 O O . TRP A 1 172 ? 4.315 -0.086 -9.660 1.00 84.94 172 TRP A O 1
ATOM 1350 N N . ILE A 1 173 ? 5.762 1.354 -10.616 1.00 86.69 173 ILE A N 1
ATOM 1351 C CA . ILE A 1 173 ? 5.718 2.377 -9.562 1.00 86.69 173 ILE A CA 1
ATOM 1352 C C . ILE A 1 173 ? 4.309 2.981 -9.476 1.00 86.69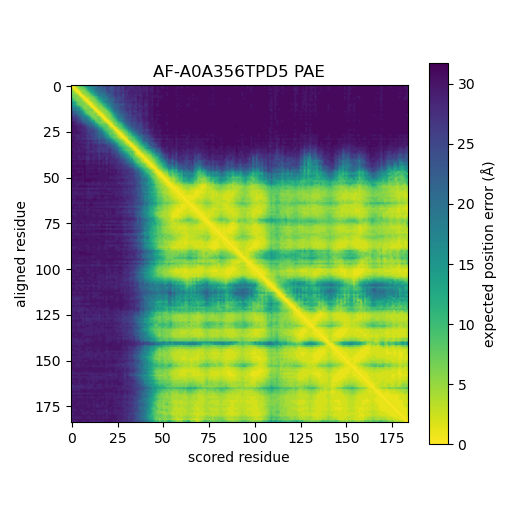 173 ILE A C 1
ATOM 1354 O O . ILE A 1 173 ? 3.727 3.050 -8.400 1.00 86.69 173 ILE A O 1
ATOM 1358 N N . GLU A 1 174 ? 3.717 3.340 -10.615 1.00 84.88 174 GLU A N 1
ATOM 1359 C CA . GLU A 1 174 ? 2.354 3.884 -10.667 1.00 84.88 174 GLU A CA 1
ATOM 1360 C C . GLU A 1 174 ? 1.311 2.878 -10.173 1.00 84.88 174 GLU A C 1
ATOM 1362 O O . GLU A 1 174 ? 0.405 3.247 -9.427 1.00 84.88 174 GLU A O 1
ATOM 1367 N N . ALA A 1 175 ? 1.460 1.598 -10.525 1.00 80.00 175 ALA A N 1
ATOM 1368 C CA . ALA A 1 175 ? 0.606 0.544 -9.990 1.00 80.00 175 ALA A CA 1
ATOM 1369 C C . ALA A 1 175 ? 0.784 0.358 -8.473 1.00 80.00 175 ALA A C 1
ATOM 1371 O O . ALA A 1 175 ? -0.199 0.105 -7.779 1.00 80.00 175 ALA A O 1
ATOM 1372 N N . ALA A 1 176 ? 2.007 0.518 -7.949 1.00 85.19 176 ALA A N 1
ATOM 1373 C CA . ALA A 1 176 ? 2.273 0.468 -6.513 1.00 85.19 176 ALA A CA 1
ATOM 1374 C C . ALA A 1 176 ? 1.544 1.567 -5.749 1.00 85.19 176 ALA A C 1
ATOM 1376 O O . ALA A 1 176 ? 0.862 1.293 -4.761 1.00 85.19 176 ALA A O 1
ATOM 1377 N N . HIS A 1 177 ? 1.653 2.797 -6.245 1.00 87.81 177 HIS A N 1
ATOM 1378 C CA . HIS A 1 177 ? 0.939 3.935 -5.682 1.00 87.81 177 HIS A CA 1
ATOM 1379 C C . HIS A 1 177 ? -0.566 3.718 -5.744 1.00 87.81 177 HIS A C 1
ATOM 1381 O O . HIS A 1 177 ? -1.237 3.824 -4.724 1.00 87.81 177 HIS A O 1
ATOM 1387 N N . ALA A 1 178 ? -1.091 3.336 -6.910 1.00 81.75 178 ALA A N 1
ATOM 1388 C CA . ALA A 1 178 ? -2.523 3.160 -7.099 1.00 81.75 178 ALA A CA 1
ATOM 1389 C C . ALA A 1 178 ? -3.114 2.040 -6.226 1.00 81.75 178 ALA A C 1
ATOM 1391 O O . ALA A 1 178 ? -4.229 2.189 -5.732 1.00 81.75 178 ALA A O 1
ATOM 1392 N N . ALA A 1 179 ? -2.377 0.948 -5.986 1.00 83.94 179 ALA A N 1
ATOM 1393 C CA . ALA A 1 179 ? -2.823 -0.110 -5.082 1.00 83.94 179 ALA A CA 1
ATOM 1394 C C . ALA A 1 179 ? -3.074 0.433 -3.667 1.00 83.94 179 ALA A C 1
ATOM 1396 O O . ALA A 1 179 ? -4.152 0.215 -3.113 1.00 83.94 179 ALA A O 1
ATOM 1397 N N . CYS A 1 180 ? -2.120 1.190 -3.114 1.00 88.69 180 CYS A N 1
ATOM 1398 C CA . CYS A 1 180 ? -2.232 1.699 -1.751 1.00 88.69 180 CYS A CA 1
ATOM 1399 C C . CYS A 1 180 ? -3.084 2.947 -1.605 1.00 88.69 180 CYS A C 1
ATOM 1401 O O . CYS A 1 180 ? -3.916 2.978 -0.708 1.00 88.69 180 CYS A O 1
ATOM 1403 N N . ASP A 1 181 ? -2.957 3.926 -2.497 1.00 86.12 181 ASP A N 1
ATOM 1404 C CA . ASP A 1 181 ? -3.725 5.180 -2.439 1.00 86.12 181 ASP A CA 1
ATOM 1405 C C . ASP A 1 181 ? -5.227 4.970 -2.640 1.00 86.12 181 ASP A C 1
ATOM 1407 O O . ASP A 1 181 ? -6.027 5.878 -2.425 1.00 86.12 181 ASP A O 1
ATOM 1411 N N . SER A 1 182 ? -5.616 3.775 -3.080 1.00 79.88 182 SER A N 1
ATOM 1412 C CA . SER A 1 182 ? -7.006 3.427 -3.298 1.00 79.88 182 SER A CA 1
ATOM 1413 C C . SER A 1 182 ? -7.709 2.768 -2.114 1.00 79.88 182 SER A C 1
ATOM 1415 O O . SER A 1 182 ? -8.926 2.586 -2.183 1.00 79.88 182 SER A O 1
ATOM 1417 N N . VAL A 1 183 ? -6.964 2.411 -1.064 1.00 85.12 183 VAL A N 1
ATOM 1418 C CA . VAL A 1 183 ? -7.528 1.833 0.157 1.00 85.12 183 VAL A CA 1
ATOM 1419 C C . VAL A 1 183 ? -8.330 2.901 0.899 1.00 85.12 183 VAL A C 1
ATOM 1421 O O . VAL A 1 183 ? -7.835 4.003 1.113 1.00 85.12 183 VAL A O 1
ATOM 1424 N N . ARG A 1 184 ? -9.580 2.596 1.256 1.00 79.31 184 ARG A N 1
ATOM 1425 C CA . ARG A 1 184 ? -10.497 3.522 1.943 1.00 79.31 184 ARG A CA 1
ATOM 1426 C C . ARG A 1 184 ? -11.613 2.796 2.673 1.00 79.31 184 ARG A C 1
ATOM 1428 O O . ARG A 1 184 ? -12.039 1.739 2.163 1.00 79.31 184 ARG A O 1
#

Radius of gyration: 28.98 Å; Cα contacts (8 Å, |Δi|>4): 264; chains: 1; bounding box: 68×83×68 Å

Solvent-accessible surface area (backbone atoms only — not comparable to full-atom values): 11785 Å² total; per-residue (Å²): 133,87,81,88,84,85,89,85,83,84,89,81,89,85,83,89,81,89,82,92,84,82,90,85,92,78,81,86,75,85,73,76,77,74,79,75,72,79,75,75,74,78,76,73,84,73,75,74,75,64,84,74,64,90,63,54,42,82,42,83,47,72,41,76,87,42,77,35,35,32,46,40,45,74,58,62,49,79,46,69,43,97,83,38,34,34,37,40,43,36,30,55,49,98,95,44,82,40,54,36,37,43,33,56,53,94,80,58,96,88,60,73,88,77,80,51,91,85,62,82,71,60,94,81,39,52,71,46,81,54,100,55,34,39,38,36,41,36,71,50,96,50,29,36,36,41,42,36,32,39,35,57,95,70,35,33,34,25,42,29,70,48,74,43,98,53,72,60,53,68,71,58,54,53,50,49,50,44,42,33,76,44,53,84

Foldseek 3Di:
DDDDDDDDDDDDDDDDDDDDDDDDDDDDDPPPPPPPDPDPDPDFPPPPLPDAPPQWDWDWDDAPNDIKIFTAHNDWDWDADPNRFKIWIWDDDVPDIWIKMKGADDDDPPDDQDPDPVPPADPPWDKDADPFFIWTWDDDPQFKIWIKTAGNVGNMMMITIDGDPDGDDPSVVSNRSNRGVRID

Sequence (184 aa):
MHLALRITLCSSLSLFALACGEEADAPTPETAAASAEPAAEPAEPTRQIPPLPEGWTDEAMTLDGQAYHVHVPPTHRVETSPDGKRQSIYGEVPGYPFYFTVQHHEVREGDDPVTPDFVFMPEEATTTETSWGWTSEHREEDHTLTYATYFEEGHLTCKVDLSSRDALQQAWIEAAHAACDSVR

Secondary structure (DSSP, 8-state):
------------------------------------PPPPPPPP----PPPPPTT-EEEEEEETTEEEEEEE-SSEEEEE-TTSSEEEEEEEETTEEEEEEEEE--PPTTPPP---TT----TT-EEEEETTEEEEEEEETTTEEEEEEEETTTTEEEEEEEE-SSPPPHHHHHHHHHHHHT--

Nearest PDB structures (foldseek):
  8umh-assembly1_H  TM=2.568E-01  e=3.670E-02  Saccharomyces cerevisiae
  6blo-assembly1_H  TM=2.313E-01  e=9.757E-02  Saccharomyces cerevisiae S288C
  5epq-assembly1_A  TM=2.518E-01  e=5.257E-01  Diploptera punctata
  4nyr-assembly1_A  TM=2.222E-01  e=5.551E-01  Diploptera punctata
  7q02-assembly1_A  TM=2.440E-01  e=1.125E+00  Diploptera punctata

Mean predicted aligned error: 15.06 Å

pLDDT: mean 72.2, std 19.0, range [31.33, 93.69]